Protein AF-A0A7X3BPB8-F1 (afdb_monomer_lite)

Structure (mmCIF, N/CA/C/O backbone):
data_AF-A0A7X3BPB8-F1
#
_entry.id   AF-A0A7X3BPB8-F1
#
loop_
_atom_site.group_PDB
_atom_site.id
_atom_site.type_symbol
_atom_site.label_atom_id
_atom_site.label_alt_id
_atom_site.label_comp_id
_atom_site.label_asym_id
_atom_site.label_entity_id
_atom_site.label_seq_id
_atom_site.pdbx_PDB_ins_code
_atom_site.Cartn_x
_atom_site.Cartn_y
_atom_site.Cartn_z
_atom_site.occupancy
_atom_site.B_iso_or_equiv
_atom_site.auth_seq_id
_atom_site.auth_comp_id
_atom_site.auth_asym_id
_atom_site.auth_atom_id
_atom_site.pdbx_PDB_model_num
ATOM 1 N N . MET A 1 1 ? -10.018 -20.084 8.513 1.00 46.00 1 MET A N 1
ATOM 2 C CA . MET A 1 1 ? -8.726 -19.597 9.043 1.00 46.00 1 MET A CA 1
ATOM 3 C C . MET A 1 1 ? -8.825 -18.094 9.000 1.00 46.00 1 MET A C 1
ATOM 5 O O . MET A 1 1 ? -9.357 -17.602 8.015 1.00 46.00 1 MET A O 1
ATOM 9 N N . ASP A 1 2 ? -8.459 -17.411 10.077 1.00 65.12 2 ASP A N 1
ATOM 10 C CA . ASP A 1 2 ? -8.665 -15.969 10.188 1.00 65.12 2 ASP A CA 1
ATOM 11 C C . ASP A 1 2 ? -7.805 -15.225 9.146 1.00 65.12 2 ASP A C 1
ATOM 13 O O . ASP A 1 2 ? -6.586 -15.411 9.120 1.00 65.12 2 ASP A O 1
ATOM 17 N N . LYS A 1 3 ? -8.444 -14.478 8.231 1.00 68.00 3 LYS A N 1
ATOM 18 C CA . LYS A 1 3 ? -7.793 -13.833 7.070 1.00 68.00 3 LYS A CA 1
ATOM 19 C C . LYS A 1 3 ? -6.696 -12.883 7.523 1.00 68.00 3 LYS A C 1
ATOM 21 O O . LYS A 1 3 ? -5.597 -12.910 6.974 1.00 68.00 3 LYS A O 1
ATOM 26 N N . ILE A 1 4 ? -6.991 -12.079 8.541 1.00 79.19 4 ILE A N 1
ATOM 27 C CA . ILE A 1 4 ? -6.032 -11.106 9.045 1.00 79.19 4 ILE A CA 1
ATOM 28 C C . ILE A 1 4 ? -4.829 -11.796 9.686 1.00 79.19 4 ILE A C 1
ATOM 30 O O . ILE A 1 4 ? -3.705 -11.355 9.486 1.00 79.19 4 ILE A O 1
ATOM 34 N N . GLN A 1 5 ? -5.023 -12.942 10.344 1.00 71.50 5 GLN A N 1
ATOM 35 C CA . GLN A 1 5 ? -3.912 -13.713 10.900 1.00 71.50 5 GLN A CA 1
ATOM 36 C C . GLN A 1 5 ? -3.023 -14.334 9.811 1.00 71.50 5 GLN A C 1
ATOM 38 O O . GLN A 1 5 ? -1.814 -14.443 10.008 1.00 71.50 5 GLN A O 1
ATOM 43 N N . LEU A 1 6 ? -3.600 -14.750 8.676 1.00 69.62 6 LEU A N 1
ATOM 44 C CA . LEU A 1 6 ? -2.829 -15.229 7.523 1.00 69.62 6 LEU A CA 1
ATOM 45 C C . LEU A 1 6 ? -1.963 -14.112 6.947 1.00 69.62 6 LEU A C 1
ATOM 47 O O . LEU A 1 6 ? -0.745 -14.263 6.906 1.00 69.62 6 LEU A O 1
ATOM 51 N N . PHE A 1 7 ? -2.582 -12.982 6.605 1.00 78.31 7 PHE A N 1
ATOM 52 C CA . PHE A 1 7 ? -1.862 -11.822 6.095 1.00 78.31 7 PHE A CA 1
ATOM 53 C C . PHE A 1 7 ? -0.778 -11.363 7.080 1.00 78.31 7 PHE A C 1
ATOM 55 O O . PHE A 1 7 ? 0.378 -11.223 6.696 1.00 78.31 7 PHE A O 1
ATOM 62 N N . GLN A 1 8 ? -1.106 -11.243 8.372 1.00 76.69 8 GLN A N 1
ATOM 63 C CA . GLN A 1 8 ? -0.148 -10.905 9.425 1.00 76.69 8 GLN A CA 1
ATOM 64 C C . GLN A 1 8 ? 1.069 -11.830 9.427 1.00 76.69 8 GLN A C 1
ATOM 66 O O . GLN A 1 8 ? 2.192 -11.344 9.496 1.00 76.69 8 GLN A O 1
ATOM 71 N N . ASN A 1 9 ? 0.870 -13.147 9.356 1.00 67.56 9 ASN A N 1
ATOM 72 C CA . ASN A 1 9 ? 1.981 -14.097 9.368 1.00 67.56 9 ASN A CA 1
ATOM 73 C C . ASN A 1 9 ? 2.904 -13.946 8.148 1.00 67.56 9 ASN A C 1
ATOM 75 O O . ASN A 1 9 ? 4.078 -14.287 8.247 1.00 67.56 9 ASN A O 1
ATOM 79 N N . GLU A 1 10 ? 2.382 -13.466 7.018 1.00 67.00 10 GLU A N 1
ATOM 80 C CA . GLU A 1 10 ? 3.155 -13.243 5.793 1.00 67.00 10 GLU A CA 1
ATOM 81 C C . GLU A 1 10 ? 3.937 -11.927 5.816 1.00 67.00 10 GLU A C 1
ATOM 83 O O . GLU A 1 10 ? 5.027 -11.861 5.250 1.00 67.00 10 GLU A O 1
ATOM 88 N N . VAL A 1 11 ? 3.398 -10.878 6.447 1.00 73.62 11 VAL A N 1
ATOM 89 C CA . VAL A 1 11 ? 3.991 -9.534 6.363 1.00 73.62 11 VAL A CA 1
ATOM 90 C C . VAL A 1 11 ? 4.719 -9.079 7.622 1.00 73.62 11 VAL A C 1
ATOM 92 O O . VAL A 1 11 ? 5.568 -8.200 7.525 1.00 73.62 11 VAL A O 1
ATOM 95 N N . LEU A 1 12 ? 4.428 -9.641 8.799 1.00 75.25 12 LEU A N 1
ATOM 96 C CA . LEU A 1 12 ? 4.968 -9.143 10.068 1.00 75.25 12 LEU A CA 1
ATOM 97 C C . LEU A 1 12 ? 6.505 -9.162 10.081 1.00 75.25 12 LEU A C 1
ATOM 99 O O . LEU A 1 12 ? 7.126 -10.204 9.895 1.00 75.25 12 LEU A O 1
ATOM 103 N N . GLY A 1 13 ? 7.110 -8.003 10.354 1.00 72.00 13 GLY A N 1
ATOM 104 C CA . GLY A 1 13 ? 8.562 -7.814 10.354 1.00 72.00 13 GLY A CA 1
ATOM 105 C C . GLY A 1 13 ? 9.170 -7.517 8.979 1.00 72.00 13 GLY A C 1
ATOM 106 O O . GLY A 1 13 ? 10.357 -7.209 8.911 1.00 72.00 13 GLY A O 1
ATOM 107 N N . TYR A 1 14 ? 8.377 -7.548 7.906 1.00 70.69 14 TYR A N 1
ATOM 108 C CA . TYR A 1 14 ? 8.805 -7.219 6.548 1.00 70.69 14 TYR A CA 1
ATOM 109 C C . TYR A 1 14 ? 8.265 -5.860 6.112 1.00 70.69 14 TYR A C 1
ATOM 111 O O . TYR A 1 14 ? 7.193 -5.431 6.538 1.00 70.69 14 TYR A O 1
ATOM 119 N N . GLY A 1 15 ? 9.021 -5.175 5.259 1.00 73.94 15 GLY A N 1
ATOM 120 C CA . GLY A 1 15 ? 8.614 -3.915 4.660 1.00 73.94 15 GLY A CA 1
ATOM 121 C C . GLY A 1 15 ? 8.524 -4.016 3.144 1.00 73.94 15 GLY A C 1
ATOM 122 O O . GLY A 1 15 ? 9.324 -4.696 2.501 1.00 73.94 15 GLY A O 1
ATOM 123 N N . PHE A 1 16 ? 7.533 -3.338 2.588 1.00 78.31 16 PHE A N 1
ATOM 124 C CA . PHE A 1 16 ? 7.170 -3.343 1.183 1.00 78.31 16 PHE A CA 1
ATOM 125 C C . PHE A 1 16 ? 7.071 -1.894 0.716 1.00 78.31 16 PHE A C 1
ATOM 127 O O . PHE A 1 16 ? 6.463 -1.064 1.388 1.00 78.31 16 PHE A O 1
ATOM 134 N N . ASP A 1 17 ? 7.705 -1.612 -0.413 1.00 78.69 17 ASP A N 1
ATOM 135 C CA . ASP A 1 17 ? 7.636 -0.344 -1.136 1.00 78.69 17 ASP A CA 1
ATOM 136 C C . ASP A 1 17 ? 6.885 -0.660 -2.435 1.00 78.69 17 ASP A C 1
ATOM 138 O O . ASP A 1 17 ? 7.371 -1.457 -3.243 1.00 78.69 17 ASP A O 1
ATOM 142 N N . ILE A 1 18 ? 5.643 -0.188 -2.553 1.00 69.19 18 ILE A N 1
ATOM 143 C CA . ILE A 1 18 ? 4.698 -0.578 -3.608 1.00 69.19 18 ILE A CA 1
ATOM 144 C C . ILE A 1 18 ? 4.654 0.462 -4.727 1.00 69.19 18 ILE A C 1
ATOM 146 O O . ILE A 1 18 ? 4.434 0.084 -5.879 1.00 69.19 18 ILE A O 1
ATOM 150 N N . ASP A 1 19 ? 4.913 1.736 -4.434 1.00 67.94 19 ASP A N 1
ATOM 151 C CA . ASP A 1 19 ? 4.974 2.800 -5.444 1.00 67.94 19 ASP A CA 1
ATOM 152 C C . ASP A 1 19 ? 6.404 3.252 -5.807 1.00 67.94 19 ASP A C 1
ATOM 154 O O . ASP A 1 19 ? 6.587 4.006 -6.767 1.00 67.94 19 ASP A O 1
ATOM 158 N N . GLY A 1 20 ? 7.430 2.770 -5.100 1.00 66.00 20 GLY A N 1
ATOM 159 C CA . GLY A 1 20 ? 8.830 3.149 -5.296 1.00 66.00 20 GLY A CA 1
ATOM 160 C C . GLY A 1 20 ? 9.197 4.499 -4.670 1.00 66.00 20 GLY A C 1
ATOM 161 O O . GLY A 1 20 ? 10.276 5.031 -4.960 1.00 66.00 20 GLY A O 1
ATOM 162 N N . SER A 1 21 ? 8.311 5.084 -3.863 1.00 63.84 21 SER A N 1
ATOM 163 C CA . SER A 1 21 ? 8.424 6.429 -3.308 1.00 63.84 21 SER A CA 1
ATOM 164 C C . SER A 1 21 ? 8.463 6.388 -1.785 1.00 63.84 21 SER A C 1
ATOM 166 O O . SER A 1 21 ? 7.627 5.807 -1.113 1.00 63.84 21 SER A O 1
ATOM 168 N N . TYR A 1 22 ? 9.451 7.066 -1.199 1.00 71.50 22 TYR A N 1
ATOM 169 C CA . TYR A 1 22 ? 9.585 7.205 0.258 1.00 71.50 22 TYR A CA 1
ATOM 170 C C . TYR A 1 22 ? 9.724 5.884 1.050 1.00 71.50 22 TYR A C 1
ATOM 172 O O . TYR A 1 22 ? 9.777 5.924 2.277 1.00 71.50 22 TYR A O 1
ATOM 180 N N . GLY A 1 23 ? 9.927 4.732 0.402 1.00 80.62 23 GLY A N 1
ATOM 181 C CA . GLY A 1 23 ? 10.251 3.469 1.069 1.00 80.62 23 GLY A CA 1
ATOM 182 C C . GLY A 1 23 ? 9.024 2.783 1.666 1.00 80.62 23 GLY A C 1
ATOM 183 O O . GLY A 1 23 ? 8.005 2.652 1.015 1.00 80.62 23 GLY A O 1
ATOM 184 N N . TRP A 1 24 ? 9.123 2.285 2.898 1.00 86.06 24 TRP A N 1
ATOM 185 C CA . TRP A 1 24 ? 8.056 1.475 3.503 1.00 86.06 24 TRP A CA 1
ATOM 186 C C . TRP A 1 24 ? 7.031 2.351 4.215 1.00 86.06 24 TRP A C 1
ATOM 188 O O . TRP A 1 24 ? 7.089 2.472 5.440 1.00 86.06 24 TRP A O 1
ATOM 198 N N . GLN A 1 25 ? 6.132 3.000 3.475 1.00 93.50 25 GLN A N 1
ATOM 199 C CA . GLN A 1 25 ? 5.122 3.889 4.045 1.00 93.50 25 GLN A CA 1
ATOM 200 C C . GLN A 1 25 ? 3.841 3.138 4.416 1.00 93.50 25 GLN A C 1
ATOM 202 O O . GLN A 1 25 ? 3.627 1.970 4.079 1.00 93.50 25 GLN A O 1
ATOM 207 N N . CYS A 1 26 ? 2.970 3.809 5.169 1.00 96.75 26 CYS A N 1
ATOM 208 C CA . CYS A 1 26 ? 1.698 3.234 5.597 1.00 96.75 26 CYS A CA 1
ATOM 209 C C . CYS A 1 26 ? 0.777 2.925 4.413 1.00 96.75 26 CYS A C 1
ATOM 211 O O . CYS A 1 26 ? 0.133 1.874 4.392 1.00 96.75 26 CYS A O 1
ATOM 213 N N . TRP A 1 27 ? 0.789 3.789 3.393 1.00 95.19 27 TRP A N 1
ATOM 214 C CA . TRP A 1 27 ? 0.066 3.562 2.148 1.00 95.19 27 TRP A CA 1
ATOM 215 C C . TRP A 1 27 ? 0.540 2.290 1.433 1.00 95.19 27 TRP A C 1
ATOM 217 O O . TRP A 1 27 ? -0.303 1.507 1.006 1.00 95.19 27 TRP A O 1
ATOM 227 N N . ASP A 1 28 ? 1.847 2.007 1.396 1.00 88.62 28 ASP A N 1
ATOM 228 C CA . ASP A 1 28 ? 2.369 0.763 0.812 1.00 88.62 28 ASP A CA 1
ATOM 229 C C . ASP A 1 28 ? 1.864 -0.476 1.550 1.00 88.62 28 ASP A C 1
ATOM 231 O O . ASP A 1 28 ? 1.559 -1.498 0.937 1.00 88.62 28 ASP A O 1
ATOM 235 N N . GLY A 1 29 ? 1.714 -0.382 2.874 1.00 94.25 29 GLY A N 1
ATOM 236 C CA . GLY A 1 29 ? 1.117 -1.449 3.670 1.00 94.25 29 GLY A CA 1
ATOM 237 C C . GLY A 1 29 ? -0.342 -1.714 3.280 1.00 94.25 29 GLY A C 1
ATOM 238 O O . GLY A 1 29 ? -0.749 -2.865 3.105 1.00 94.25 29 GLY A O 1
ATOM 239 N N . TYR A 1 30 ? -1.122 -0.651 3.079 1.00 97.50 30 TYR A N 1
ATOM 240 C CA . TYR A 1 30 ? -2.484 -0.742 2.548 1.00 97.50 30 TYR A CA 1
ATOM 241 C C . TYR A 1 30 ? -2.514 -1.328 1.129 1.00 97.50 30 TYR A C 1
ATOM 243 O O . TYR A 1 30 ? -3.259 -2.275 0.870 1.00 97.50 30 TYR A O 1
ATOM 251 N N . ALA A 1 31 ? -1.673 -0.826 0.226 1.00 82.38 31 ALA A N 1
ATOM 252 C CA . ALA A 1 31 ? -1.608 -1.294 -1.152 1.00 82.38 31 ALA A CA 1
ATOM 253 C C . ALA A 1 31 ? -1.209 -2.779 -1.218 1.00 82.38 31 ALA A C 1
ATOM 255 O O . ALA A 1 31 ? -1.835 -3.561 -1.937 1.00 82.38 31 ALA A O 1
ATOM 256 N N . LYS A 1 32 ? -0.249 -3.212 -0.388 1.00 87.69 32 LYS A N 1
ATOM 257 C CA . LYS A 1 32 ? 0.128 -4.624 -0.226 1.00 87.69 32 LYS A CA 1
ATOM 258 C C . LYS A 1 32 ? -1.052 -5.487 0.222 1.00 87.69 32 LYS A C 1
ATOM 260 O O . LYS A 1 32 ? -1.199 -6.607 -0.270 1.00 87.69 32 LYS A O 1
ATOM 265 N N . TYR A 1 33 ? -1.892 -4.984 1.125 1.00 91.56 33 TYR A N 1
ATOM 266 C CA . TYR A 1 33 ? -3.086 -5.697 1.571 1.00 91.56 33 TYR A CA 1
ATOM 267 C C . TYR A 1 33 ? -4.132 -5.837 0.457 1.00 91.56 33 TYR A C 1
ATOM 269 O O . TYR A 1 33 ? -4.661 -6.928 0.252 1.00 91.56 33 TYR A O 1
ATOM 277 N N . CYS A 1 34 ? -4.373 -4.782 -0.328 1.00 81.94 34 CYS A N 1
ATOM 278 C CA . CYS A 1 34 ? -5.229 -4.850 -1.518 1.00 81.94 34 CYS A CA 1
ATOM 279 C C . CYS A 1 34 ? -4.723 -5.879 -2.539 1.00 81.94 34 CYS A C 1
ATOM 281 O O . CYS A 1 34 ? -5.504 -6.706 -3.007 1.00 81.94 34 CYS A O 1
ATOM 283 N N . ILE A 1 35 ? -3.414 -5.893 -2.815 1.00 74.88 35 ILE A N 1
ATOM 284 C CA . ILE A 1 35 ? -2.786 -6.877 -3.711 1.00 74.88 35 ILE A CA 1
ATOM 285 C C . ILE A 1 35 ? -2.997 -8.302 -3.186 1.00 74.88 35 ILE A C 1
ATOM 287 O O . ILE A 1 35 ? -3.374 -9.184 -3.952 1.00 74.88 35 ILE A O 1
ATOM 291 N N . TRP A 1 36 ? -2.802 -8.535 -1.883 1.00 78.12 36 TRP A N 1
ATOM 292 C CA . TRP A 1 36 ? -3.027 -9.847 -1.262 1.00 78.12 36 TRP A CA 1
ATOM 293 C C . TRP A 1 36 ? -4.490 -10.306 -1.360 1.00 78.12 36 TRP A C 1
ATOM 295 O O . TRP A 1 36 ? -4.764 -11.491 -1.531 1.00 78.12 36 TRP A O 1
ATOM 305 N N . LEU A 1 37 ? -5.435 -9.367 -1.304 1.00 74.50 37 LEU A N 1
ATOM 306 C CA . LEU A 1 37 ? -6.861 -9.624 -1.515 1.00 74.50 37 LEU A CA 1
ATOM 307 C C . LEU A 1 37 ? -7.242 -9.826 -2.993 1.00 74.50 37 LEU A C 1
ATOM 309 O O . LEU A 1 37 ? -8.387 -10.180 -3.267 1.00 74.50 37 LEU A O 1
ATOM 313 N N . GLY A 1 38 ? -6.324 -9.592 -3.936 1.00 67.56 38 GLY A N 1
ATOM 314 C CA . GLY A 1 38 ? -6.601 -9.653 -5.372 1.00 67.56 38 GLY A CA 1
ATOM 315 C C . GLY A 1 38 ? -7.466 -8.495 -5.882 1.00 67.56 38 GLY A C 1
ATOM 316 O O . GLY A 1 38 ? -8.192 -8.659 -6.860 1.00 67.56 38 GLY A O 1
ATOM 317 N N . VAL A 1 39 ? -7.425 -7.335 -5.217 1.00 73.44 39 VAL A N 1
ATOM 318 C CA . VAL A 1 39 ? -8.209 -6.143 -5.579 1.00 73.44 39 VAL A CA 1
ATOM 319 C C . VAL A 1 39 ? -7.313 -4.936 -5.842 1.00 73.44 39 VAL A C 1
ATOM 321 O O . VAL A 1 39 ? -6.179 -4.863 -5.369 1.00 73.44 39 VAL A O 1
ATOM 324 N N . SER A 1 40 ? -7.831 -3.952 -6.580 1.00 75.31 40 SER A N 1
ATOM 325 C CA . SER A 1 40 ? -7.134 -2.674 -6.755 1.00 75.31 40 SER A CA 1
ATOM 326 C C . SER A 1 40 ? -7.145 -1.858 -5.457 1.00 75.31 40 SER A C 1
ATOM 328 O O . SER A 1 40 ? -8.031 -2.008 -4.614 1.00 75.31 40 SER A O 1
ATOM 330 N N . PHE A 1 41 ? -6.178 -0.956 -5.318 1.00 80.81 41 PHE A N 1
ATOM 331 C CA . PHE A 1 41 ? -6.109 0.029 -4.238 1.00 80.81 41 PHE A CA 1
ATOM 332 C C . PHE A 1 41 ? -6.485 1.430 -4.736 1.00 80.81 41 PHE A C 1
ATOM 334 O O . PHE A 1 41 ? -6.358 1.741 -5.923 1.00 80.81 41 PHE A O 1
ATOM 341 N N . ALA A 1 42 ? -6.943 2.277 -3.816 1.00 81.12 42 ALA A N 1
ATOM 342 C CA . ALA A 1 42 ? -7.186 3.692 -4.061 1.00 81.12 42 ALA A CA 1
ATOM 343 C C . ALA A 1 42 ? -5.909 4.521 -3.838 1.00 81.12 42 ALA A C 1
ATOM 345 O O . ALA A 1 42 ? -5.084 4.216 -2.974 1.00 81.12 42 ALA A O 1
ATOM 346 N N . ASN A 1 43 ? -5.759 5.595 -4.613 1.00 82.44 43 ASN A N 1
ATOM 347 C CA . ASN A 1 43 ? -4.635 6.527 -4.503 1.00 82.44 43 ASN A CA 1
ATOM 348 C C . ASN A 1 43 ? -5.026 7.796 -3.734 1.00 82.44 43 ASN A C 1
ATOM 350 O O . ASN A 1 43 ? -6.201 8.160 -3.662 1.00 82.44 43 ASN A O 1
ATOM 354 N N . CYS A 1 44 ? -4.020 8.491 -3.203 1.00 86.88 44 CYS A N 1
ATOM 355 C CA . CYS A 1 44 ? -4.182 9.723 -2.433 1.00 86.88 44 CYS A CA 1
ATOM 356 C C . CYS A 1 44 ? -3.894 10.943 -3.320 1.00 86.88 44 CYS A C 1
ATOM 358 O O . CYS A 1 44 ? -2.756 11.395 -3.409 1.00 86.88 44 CYS A O 1
ATOM 360 N N . THR A 1 45 ? -4.894 11.419 -4.065 1.00 80.88 45 THR A N 1
ATOM 361 C CA . THR A 1 45 ? -4.682 12.414 -5.133 1.00 80.88 45 THR A CA 1
ATOM 362 C C . THR A 1 45 ? -5.033 13.854 -4.761 1.00 80.88 45 THR A C 1
ATOM 364 O O . THR A 1 45 ? -4.803 14.739 -5.580 1.00 80.88 45 THR A O 1
ATOM 367 N N . ASP A 1 46 ? -5.633 14.099 -3.594 1.00 85.50 46 ASP A N 1
ATOM 368 C CA . ASP A 1 46 ? -6.097 15.435 -3.191 1.00 85.50 46 ASP A CA 1
ATOM 369 C C . ASP A 1 46 ? -5.079 16.111 -2.262 1.00 85.50 46 ASP A C 1
ATOM 371 O O . ASP A 1 46 ? -4.462 17.113 -2.624 1.00 85.50 46 ASP A O 1
ATOM 375 N N . SER A 1 47 ? -4.821 15.519 -1.093 1.00 91.31 47 SER A N 1
ATOM 376 C CA . SER A 1 47 ? -3.789 15.988 -0.164 1.00 91.31 47 SER A CA 1
ATOM 377 C C . SER A 1 47 ? -2.433 15.308 -0.354 1.00 91.31 47 SER A C 1
ATOM 379 O O . SER A 1 47 ? -1.423 15.846 0.106 1.00 91.31 47 SER A O 1
ATOM 381 N N . GLY A 1 48 ? -2.404 14.141 -1.006 1.00 88.25 48 GLY A N 1
ATOM 382 C CA . GLY A 1 48 ? -1.206 13.303 -1.112 1.00 88.25 48 GLY A CA 1
ATOM 383 C C . GLY A 1 48 ? -0.979 12.387 0.095 1.00 88.25 48 GLY A C 1
ATOM 384 O O . GLY A 1 48 ? 0.013 11.665 0.127 1.00 88.25 48 GLY A O 1
ATOM 385 N N . TRP A 1 49 ? -1.885 12.394 1.079 1.00 94.12 49 TRP A N 1
ATOM 386 C CA . TRP A 1 49 ? -1.798 11.591 2.302 1.00 94.12 49 TRP A CA 1
ATOM 387 C C . TRP A 1 49 ? -2.981 10.635 2.443 1.00 94.12 49 TRP A C 1
ATOM 389 O O . TRP A 1 49 ? -4.046 10.837 1.862 1.00 94.12 49 TRP A O 1
ATOM 399 N N . VAL A 1 50 ? -2.820 9.601 3.269 1.00 97.00 50 VAL A N 1
ATOM 400 C CA . VAL A 1 50 ? -3.770 8.478 3.367 1.00 97.00 50 VAL A CA 1
ATOM 401 C C . VAL A 1 50 ? -5.156 8.833 3.906 1.00 97.00 50 VAL A C 1
ATOM 403 O O . VAL A 1 50 ? -6.090 8.061 3.701 1.00 97.00 50 VAL A O 1
ATOM 406 N N . LYS A 1 51 ? -5.353 10.016 4.498 1.00 97.81 51 LYS A N 1
ATOM 407 C CA . LYS A 1 51 ? -6.695 10.564 4.762 1.00 97.81 51 LYS A CA 1
ATOM 408 C C . LYS A 1 51 ? -7.560 10.660 3.506 1.00 97.81 51 LYS A C 1
ATOM 410 O O . LYS A 1 51 ? -8.771 10.472 3.600 1.00 97.81 51 LYS A O 1
ATOM 415 N N . ASP A 1 52 ? -6.951 10.850 2.334 1.00 96.81 52 ASP A N 1
ATOM 416 C CA . ASP A 1 52 ? -7.652 10.890 1.048 1.00 96.81 52 ASP A CA 1
ATOM 417 C C . ASP A 1 52 ? -8.394 9.577 0.768 1.00 96.81 52 ASP A C 1
ATOM 419 O O . ASP A 1 52 ? -9.426 9.586 0.095 1.00 96.81 52 ASP A O 1
ATOM 423 N N . LEU A 1 53 ? -7.921 8.448 1.313 1.00 97.62 53 LEU A N 1
ATOM 424 C CA . LEU A 1 53 ? -8.611 7.161 1.200 1.00 97.62 53 LEU A CA 1
ATOM 425 C C . LEU A 1 53 ? -10.027 7.244 1.785 1.00 97.62 53 LEU A C 1
ATOM 427 O O . LEU A 1 53 ? -10.959 6.686 1.206 1.00 97.62 53 LEU A O 1
ATOM 431 N N . TRP A 1 54 ? -10.202 7.988 2.882 1.00 98.50 54 TRP A N 1
ATOM 432 C CA . TRP A 1 54 ? -11.498 8.197 3.524 1.00 98.50 54 TRP A CA 1
ATOM 433 C C . TRP A 1 54 ? -12.237 9.431 3.000 1.00 98.50 54 TRP A C 1
ATOM 435 O O . TRP A 1 54 ? -13.427 9.361 2.677 1.00 98.50 54 TRP A O 1
ATOM 445 N N . GLU A 1 55 ? -11.544 10.566 2.895 1.00 98.06 55 GLU A N 1
ATOM 446 C CA . GLU A 1 55 ? -12.136 11.850 2.503 1.00 98.06 55 GLU A CA 1
ATOM 447 C C . GLU A 1 55 ? -12.632 11.832 1.052 1.00 98.06 55 GLU A C 1
ATOM 449 O O . GLU A 1 55 ? -13.682 12.403 0.756 1.00 98.06 55 GLU A O 1
ATOM 454 N N . GLN A 1 56 ? -11.952 11.089 0.171 1.00 96.38 56 GLN A N 1
ATOM 455 C CA . GLN A 1 56 ? -12.301 10.953 -1.246 1.00 96.38 56 GLN A CA 1
ATOM 456 C C . GLN A 1 56 ? -12.949 9.604 -1.589 1.00 96.38 56 GLN A C 1
ATOM 458 O O . GLN A 1 56 ? -13.063 9.264 -2.766 1.00 96.38 56 GLN A O 1
ATOM 463 N N . ARG A 1 57 ? -13.414 8.830 -0.597 1.00 97.06 57 ARG A N 1
ATOM 464 C CA . ARG A 1 57 ? -13.892 7.440 -0.780 1.00 97.06 57 ARG A CA 1
ATOM 465 C C . ARG A 1 57 ? -14.974 7.240 -1.844 1.00 97.06 57 ARG A C 1
ATOM 467 O O . ARG A 1 57 ? -15.055 6.182 -2.456 1.00 97.06 57 ARG A O 1
ATOM 474 N N . TYR A 1 58 ? -15.788 8.262 -2.101 1.00 96.06 58 TYR A N 1
ATOM 475 C CA . TYR A 1 58 ? -16.832 8.213 -3.130 1.00 96.06 58 TYR A CA 1
ATOM 476 C C . TYR A 1 58 ? -16.306 8.397 -4.561 1.00 96.06 58 TYR A C 1
ATOM 478 O O . TYR A 1 58 ? -17.051 8.164 -5.507 1.00 96.06 58 TYR A O 1
ATOM 486 N N . ASN A 1 59 ? -15.046 8.810 -4.723 1.00 88.56 59 ASN A N 1
ATOM 487 C CA . ASN A 1 59 ? -14.440 9.155 -6.011 1.00 88.56 59 ASN A CA 1
ATOM 488 C C . ASN A 1 59 ? -13.094 8.452 -6.267 1.00 88.56 59 ASN A C 1
ATOM 490 O O . ASN A 1 59 ? -12.640 8.425 -7.407 1.00 88.56 59 ASN A O 1
ATOM 494 N N . ASN A 1 60 ? -12.443 7.902 -5.236 1.00 86.31 60 ASN A N 1
ATOM 495 C CA . ASN A 1 60 ? -11.102 7.309 -5.330 1.00 86.31 60 ASN A CA 1
ATOM 496 C C . ASN A 1 60 ? -11.097 5.798 -5.658 1.00 86.31 60 ASN A C 1
ATOM 498 O O . ASN A 1 60 ? -10.025 5.214 -5.800 1.00 86.31 60 ASN A O 1
ATOM 502 N N . GLY A 1 61 ? -12.276 5.170 -5.767 1.00 85.94 61 GLY A N 1
ATOM 503 C CA . GLY A 1 61 ? -12.443 3.753 -6.118 1.00 85.94 61 GLY A CA 1
ATOM 504 C C . GLY A 1 61 ? -12.354 2.763 -4.949 1.00 85.94 61 GLY A C 1
ATOM 505 O O . GLY A 1 61 ? -12.567 1.570 -5.153 1.00 85.94 61 GLY A O 1
ATOM 506 N N . ILE A 1 62 ? -12.094 3.203 -3.709 1.00 91.06 62 ILE A N 1
ATOM 507 C CA . ILE A 1 62 ? -11.996 2.276 -2.563 1.00 91.06 62 ILE A CA 1
ATOM 508 C C . ILE A 1 62 ? -13.315 1.530 -2.316 1.00 91.06 62 ILE A C 1
ATOM 510 O O . ILE A 1 62 ? -13.324 0.334 -2.029 1.00 91.06 62 ILE A O 1
ATOM 514 N N . LEU A 1 63 ? -14.445 2.215 -2.507 1.00 93.44 63 LEU A N 1
ATOM 515 C CA . LEU A 1 63 ? -15.774 1.642 -2.315 1.00 93.44 63 LEU A CA 1
ATOM 516 C C . LEU A 1 63 ? -16.185 0.664 -3.416 1.00 93.44 63 LEU A C 1
ATOM 518 O O . LEU A 1 63 ? -17.249 0.063 -3.298 1.00 93.44 63 LEU A O 1
ATOM 522 N N . ASP A 1 64 ? -15.385 0.457 -4.463 1.00 85.25 64 ASP A N 1
ATOM 523 C CA . ASP A 1 64 ? -15.652 -0.598 -5.443 1.00 85.25 64 ASP A CA 1
ATOM 524 C C . ASP A 1 64 ? -15.370 -1.977 -4.833 1.00 85.25 64 ASP A C 1
ATOM 526 O O . ASP A 1 64 ? -16.151 -2.911 -5.034 1.00 85.25 64 ASP A O 1
ATOM 530 N N . TYR A 1 65 ? -14.336 -2.067 -3.990 1.00 86.62 65 TYR A N 1
ATOM 531 C CA . TYR A 1 65 ? -13.808 -3.318 -3.434 1.00 86.62 65 TYR A CA 1
ATOM 532 C C . TYR A 1 65 ? -14.057 -3.495 -1.938 1.00 86.62 65 TYR A C 1
ATOM 534 O O . TYR A 1 65 ? -13.894 -4.600 -1.427 1.00 86.62 65 TYR A O 1
ATOM 542 N N . PHE A 1 66 ? -14.463 -2.436 -1.237 1.00 95.12 66 PHE A N 1
ATOM 543 C CA . PHE A 1 66 ? -14.696 -2.471 0.201 1.00 95.12 66 PHE A CA 1
ATOM 544 C C . PHE A 1 66 ? -16.079 -1.921 0.570 1.00 95.12 66 PHE A C 1
ATOM 546 O O . PHE A 1 66 ? -16.547 -0.943 -0.013 1.00 95.12 66 PHE A O 1
ATOM 553 N N . ASP A 1 67 ? -16.729 -2.553 1.543 1.00 96.44 67 ASP A N 1
ATOM 554 C CA . ASP A 1 67 ? -17.913 -2.043 2.223 1.00 96.44 67 ASP A CA 1
ATOM 555 C C . ASP A 1 67 ? -17.484 -1.095 3.349 1.00 96.44 67 ASP A C 1
ATOM 557 O O . ASP A 1 67 ? -16.621 -1.421 4.166 1.00 96.44 67 ASP A O 1
ATOM 561 N N . GLU A 1 68 ? -18.094 0.086 3.406 1.00 97.94 68 GLU A N 1
ATOM 562 C CA . GLU A 1 68 ? -17.886 1.032 4.503 1.00 97.94 68 GLU A CA 1
ATOM 563 C C . GLU A 1 68 ? -18.656 0.556 5.746 1.00 97.94 68 GLU A C 1
ATOM 565 O O . GLU A 1 68 ? -19.874 0.367 5.699 1.00 97.94 68 GLU A O 1
ATOM 570 N N . VAL A 1 69 ? -17.949 0.345 6.859 1.00 97.50 69 VAL A N 1
ATOM 571 C CA . VAL A 1 69 ? -18.503 -0.223 8.096 1.00 97.50 69 VAL A CA 1
ATOM 572 C C . VAL A 1 69 ? -18.136 0.609 9.321 1.00 97.50 69 VAL A C 1
ATOM 574 O O . VAL A 1 69 ? -17.034 1.139 9.423 1.00 97.50 69 VAL A O 1
ATOM 577 N N . GLU A 1 70 ? -19.051 0.692 10.285 1.00 96.56 70 GLU A N 1
ATOM 578 C CA . GLU A 1 70 ? -18.793 1.315 11.597 1.00 96.56 70 GLU A CA 1
ATOM 579 C C . GLU A 1 70 ? -18.226 0.310 12.607 1.00 96.56 70 GLU A C 1
ATOM 581 O O . GLU A 1 70 ? -17.424 0.650 13.473 1.00 96.56 70 GLU A O 1
ATOM 586 N N . LYS A 1 71 ? -18.658 -0.952 12.515 1.00 94.19 71 LYS A N 1
ATOM 587 C CA . LYS A 1 71 ? -18.271 -2.001 13.456 1.00 94.19 71 LYS A CA 1
ATOM 588 C C . LYS A 1 71 ? -17.085 -2.782 12.910 1.00 94.19 71 LYS A C 1
ATOM 590 O O . LYS A 1 71 ? -17.225 -3.470 11.901 1.00 94.19 71 LYS A O 1
ATOM 595 N N . LEU A 1 72 ? -15.969 -2.733 13.627 1.00 94.69 72 LEU A N 1
ATOM 596 C CA . LEU A 1 72 ? -14.771 -3.508 13.326 1.00 94.69 72 LEU A CA 1
ATOM 597 C C . LEU A 1 72 ? -14.928 -4.958 13.802 1.00 94.69 72 LEU A C 1
ATOM 599 O O . LEU A 1 72 ? -15.382 -5.210 14.921 1.00 94.69 72 LEU A O 1
ATOM 603 N N . GLU A 1 73 ? -14.590 -5.910 12.937 1.00 89.44 73 GLU A N 1
ATOM 604 C CA . GLU A 1 73 ? -14.730 -7.353 13.195 1.00 89.44 73 GLU A CA 1
ATOM 605 C C . GLU A 1 73 ? -13.472 -8.143 12.790 1.00 89.44 73 GLU A C 1
ATOM 607 O O . GLU A 1 73 ? -13.398 -9.343 13.054 1.00 89.44 73 GLU A O 1
ATOM 612 N N . GLY A 1 74 ? -12.470 -7.461 12.225 1.00 87.44 74 GLY A N 1
ATOM 613 C CA . GLY A 1 74 ? -11.203 -8.009 11.758 1.00 87.44 74 GLY A CA 1
ATOM 614 C C . GLY A 1 74 ? -11.086 -7.889 10.241 1.00 87.44 74 GLY A C 1
ATOM 615 O O . GLY A 1 74 ? -12.035 -8.179 9.518 1.00 87.44 74 GLY A O 1
ATOM 616 N N . SER A 1 75 ? -9.888 -7.561 9.743 1.00 89.44 75 SER A N 1
ATOM 617 C CA . SER A 1 75 ? -9.574 -7.382 8.308 1.00 89.44 75 SER A CA 1
ATOM 618 C C . SER A 1 75 ? -10.029 -6.054 7.685 1.00 89.44 75 SER A C 1
ATOM 620 O O . SER A 1 75 ? -9.888 -5.872 6.477 1.00 89.44 75 SER A O 1
ATOM 622 N N . GLU A 1 76 ? -10.565 -5.111 8.462 1.00 97.19 76 GLU A N 1
ATOM 623 C CA . GLU A 1 76 ? -10.921 -3.790 7.933 1.00 97.19 76 GLU A CA 1
ATOM 624 C C . GLU A 1 76 ? -9.693 -2.898 7.740 1.00 97.19 76 GLU A C 1
ATOM 626 O O . GLU A 1 76 ? -8.835 -2.812 8.616 1.00 97.19 76 GLU A O 1
ATOM 631 N N . VAL A 1 77 ? -9.642 -2.170 6.624 1.00 98.31 77 VAL A N 1
ATOM 632 C CA . VAL A 1 77 ? -8.693 -1.071 6.423 1.00 98.31 77 VAL A CA 1
ATOM 633 C C . VAL A 1 77 ? -9.212 0.153 7.176 1.00 98.31 77 VAL A C 1
ATOM 635 O O . VAL A 1 77 ? -10.260 0.707 6.838 1.00 98.31 77 VAL A O 1
ATOM 638 N N . CYS A 1 78 ? -8.470 0.578 8.193 1.00 98.69 78 CYS A N 1
ATOM 639 C CA . CYS A 1 78 ? -8.807 1.703 9.053 1.00 98.69 78 CYS A CA 1
ATOM 640 C C . CYS A 1 78 ? -7.938 2.912 8.712 1.00 98.69 78 CYS A C 1
ATOM 642 O O . CYS A 1 78 ? -6.709 2.814 8.678 1.00 98.69 78 CYS A O 1
ATOM 644 N N . ILE A 1 79 ? -8.584 4.059 8.492 1.00 98.56 79 ILE A N 1
ATOM 645 C CA . ILE A 1 79 ? -7.905 5.331 8.234 1.00 98.56 79 ILE A CA 1
ATOM 646 C C . ILE A 1 79 ? -7.870 6.140 9.525 1.00 98.56 79 ILE A C 1
ATOM 648 O O . ILE A 1 79 ? -8.885 6.301 10.207 1.00 98.56 79 ILE A O 1
ATOM 652 N N . PHE A 1 80 ? -6.698 6.660 9.852 1.00 98.38 80 PHE A N 1
ATOM 653 C CA . PHE A 1 80 ? -6.449 7.485 11.021 1.00 98.38 80 PHE A CA 1
ATOM 654 C C . PHE A 1 80 ? -6.519 8.954 10.635 1.00 98.38 80 PHE A C 1
ATOM 656 O O . PHE A 1 80 ? -6.010 9.370 9.595 1.00 98.38 80 PHE A O 1
ATOM 663 N N . THR A 1 81 ? -7.123 9.745 11.507 1.00 97.75 81 THR A N 1
ATOM 664 C CA . THR A 1 81 ? -7.146 11.205 11.411 1.00 97.75 81 THR A CA 1
ATOM 665 C C . THR A 1 81 ? -5.760 11.802 11.664 1.00 97.75 81 THR A C 1
ATOM 667 O O . THR A 1 81 ? -4.859 11.142 12.183 1.00 97.75 81 THR A O 1
ATOM 670 N N . GLU A 1 82 ? -5.575 13.075 11.326 1.00 97.06 82 GLU A N 1
ATOM 671 C CA . GLU A 1 82 ? -4.397 13.825 11.764 1.00 97.06 82 GLU A CA 1
ATOM 672 C C . GLU A 1 82 ? -4.469 14.097 13.273 1.00 97.06 82 GLU A C 1
ATOM 674 O O . GLU A 1 82 ? -5.397 14.747 13.758 1.00 97.06 82 GLU A O 1
ATOM 679 N N . ASN A 1 83 ? -3.497 13.588 14.028 1.00 92.94 83 ASN A N 1
ATOM 680 C CA . ASN A 1 83 ? -3.409 13.761 15.480 1.00 92.94 83 ASN A CA 1
ATOM 681 C C . ASN A 1 83 ? -1.954 13.611 15.972 1.00 92.94 83 ASN A C 1
ATOM 683 O O . ASN A 1 83 ? -1.026 13.517 15.172 1.00 92.94 83 ASN A O 1
ATOM 687 N N . GLU A 1 84 ? -1.739 13.605 17.291 1.00 89.25 84 GLU A N 1
ATOM 688 C CA . GLU A 1 84 ? -0.395 13.531 17.887 1.00 89.25 84 GLU A CA 1
ATOM 689 C C . GLU A 1 84 ? 0.362 12.220 17.605 1.00 89.25 84 GLU A C 1
ATOM 691 O O . GLU A 1 84 ? 1.592 12.218 17.623 1.00 89.25 84 GLU A O 1
ATOM 696 N N . TRP A 1 85 ? -0.347 11.126 17.312 1.00 84.06 85 TRP A N 1
ATOM 697 C CA . TRP A 1 85 ? 0.242 9.832 16.949 1.00 84.06 85 TRP A CA 1
ATOM 698 C C . TRP A 1 85 ? 0.431 9.685 15.439 1.00 84.06 85 TRP A C 1
ATOM 700 O O . TRP A 1 85 ? 1.380 9.040 15.000 1.00 84.06 85 TRP A O 1
ATOM 710 N N . THR A 1 86 ? -0.459 10.291 14.650 1.00 90.06 86 THR A N 1
ATOM 711 C CA . THR A 1 86 ? -0.495 10.198 13.184 1.00 90.06 86 THR A CA 1
ATOM 712 C C . THR A 1 86 ? -0.552 11.600 12.559 1.00 90.06 86 THR A C 1
ATOM 714 O O . THR A 1 86 ? -1.603 12.009 12.064 1.00 90.06 86 THR A O 1
ATOM 717 N N . PRO A 1 87 ? 0.554 12.380 12.574 1.00 89.69 87 PRO A N 1
ATOM 718 C CA . PRO A 1 87 ? 0.530 13.812 12.238 1.00 89.69 87 PRO A CA 1
ATOM 719 C C . PRO A 1 87 ? 0.151 14.139 10.791 1.00 89.69 87 PRO A C 1
ATOM 721 O O . PRO A 1 87 ? -0.264 15.258 10.511 1.00 89.69 87 PRO A O 1
ATOM 724 N N . VAL A 1 88 ? 0.304 13.177 9.880 1.00 92.44 88 VAL A N 1
ATOM 725 C CA . VAL A 1 88 ? -0.026 13.300 8.451 1.00 92.44 88 VAL A CA 1
ATOM 726 C C . VAL A 1 88 ? -1.064 12.260 8.031 1.00 92.44 88 VAL A C 1
ATOM 728 O O . VAL A 1 88 ? -1.039 11.790 6.899 1.00 92.44 88 VAL A O 1
ATOM 731 N N . SER A 1 89 ? -1.968 11.886 8.948 1.00 97.38 89 SER A N 1
ATOM 732 C CA . SER A 1 89 ? -2.863 10.720 8.850 1.00 97.38 89 SER A CA 1
ATOM 733 C C . SER A 1 89 ? -2.106 9.386 8.783 1.00 97.38 89 SER A C 1
ATOM 735 O O . SER A 1 89 ? -0.876 9.352 8.745 1.00 97.38 89 SER A O 1
ATOM 737 N N . HIS A 1 90 ? -2.832 8.270 8.852 1.00 98.12 90 HIS A N 1
ATOM 738 C CA . HIS A 1 90 ? -2.252 6.924 8.772 1.00 98.12 90 HIS A CA 1
ATOM 739 C C . HIS A 1 90 ? -3.268 5.909 8.248 1.00 98.12 90 HIS A C 1
ATOM 741 O O . HIS A 1 90 ? -4.468 6.174 8.247 1.00 98.12 90 HIS A O 1
ATOM 747 N N . VAL A 1 91 ? -2.800 4.742 7.811 1.00 98.62 91 VAL A N 1
ATOM 748 C CA . VAL A 1 91 ? -3.652 3.614 7.424 1.00 98.62 91 VAL A CA 1
ATOM 749 C C . VAL A 1 91 ? -3.061 2.312 7.947 1.00 98.62 91 VAL A C 1
ATOM 751 O O . VAL A 1 91 ? -1.857 2.082 7.851 1.00 98.62 91 VAL A O 1
ATOM 754 N N . ALA A 1 92 ? -3.914 1.461 8.512 1.00 98.44 92 ALA A N 1
ATOM 755 C CA . ALA A 1 92 ? -3.542 0.134 8.992 1.00 98.44 92 ALA A CA 1
ATOM 756 C C . ALA A 1 92 ? -4.752 -0.809 8.965 1.00 98.44 92 ALA A C 1
ATOM 758 O O . ALA A 1 92 ? -5.897 -0.363 8.895 1.00 98.44 92 ALA A O 1
ATOM 759 N N . ILE A 1 93 ? -4.505 -2.115 9.033 1.00 98.31 93 ILE A N 1
ATOM 760 C CA . ILE A 1 93 ? -5.546 -3.139 9.011 1.00 98.31 93 ILE A CA 1
ATOM 761 C C . ILE A 1 93 ? -5.897 -3.513 10.451 1.00 98.31 93 ILE A C 1
ATOM 763 O O . ILE A 1 93 ? -5.015 -3.848 11.245 1.00 98.31 93 ILE A O 1
ATOM 767 N N . PHE A 1 94 ? -7.178 -3.467 10.800 1.00 97.75 94 PHE A N 1
ATOM 768 C CA . PHE A 1 94 ? -7.659 -3.877 12.113 1.00 97.75 94 PHE A CA 1
ATOM 769 C C . PHE A 1 94 ? -7.543 -5.394 12.300 1.00 97.75 94 PHE A C 1
ATOM 771 O O . PHE A 1 94 ? -7.995 -6.180 11.463 1.00 97.75 94 PHE A O 1
ATOM 778 N N . VAL A 1 95 ? -6.950 -5.799 13.424 1.00 88.31 95 VAL A N 1
ATOM 779 C CA . VAL A 1 95 ? -6.704 -7.202 13.775 1.00 88.31 95 VAL A CA 1
ATOM 780 C C . VAL A 1 95 ? -7.702 -7.686 14.811 1.00 88.31 95 VAL A C 1
ATOM 782 O O . VAL A 1 95 ? -8.424 -8.649 14.569 1.00 88.31 95 VAL A O 1
ATOM 785 N N . SER A 1 96 ? -7.754 -7.027 15.967 1.00 84.94 96 SER A N 1
ATOM 786 C CA . SER A 1 96 ? -8.659 -7.416 17.045 1.00 84.94 96 SER A CA 1
ATOM 787 C C . SER A 1 96 ? -8.902 -6.276 18.024 1.00 84.94 96 SER A C 1
ATOM 789 O O . SER A 1 96 ? -8.028 -5.438 18.253 1.00 84.94 96 SER A O 1
ATOM 791 N N . ASP A 1 97 ? -10.063 -6.301 18.671 1.00 91.81 97 ASP A N 1
ATOM 792 C CA . ASP A 1 97 ? -10.356 -5.438 19.814 1.00 91.81 97 ASP A CA 1
ATOM 793 C C . ASP A 1 97 ? -9.489 -5.829 21.021 1.00 91.81 97 ASP A C 1
ATOM 795 O O . ASP A 1 97 ? -9.158 -7.005 21.203 1.00 91.81 97 ASP A O 1
ATOM 799 N N . ILE A 1 98 ? -9.100 -4.841 21.830 1.00 84.19 98 ILE A N 1
ATOM 800 C CA . ILE A 1 98 ? -8.369 -5.066 23.084 1.00 84.19 98 ILE A 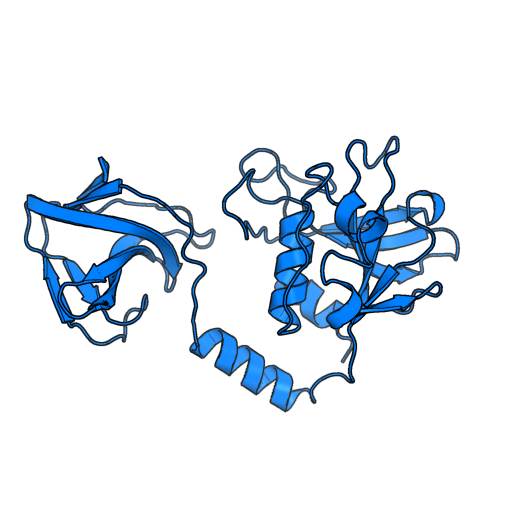CA 1
ATOM 801 C C . ILE A 1 98 ? -9.323 -4.963 24.277 1.00 84.19 98 ILE A C 1
ATOM 803 O O . ILE A 1 98 ? -9.319 -5.837 25.145 1.00 84.19 98 ILE A O 1
ATOM 807 N N . ASP A 1 99 ? -10.106 -3.882 24.345 1.00 87.56 99 ASP A N 1
ATOM 808 C CA . ASP A 1 99 ? -10.932 -3.547 25.514 1.00 87.56 99 ASP A CA 1
ATOM 809 C C . ASP A 1 99 ? -12.173 -2.678 25.208 1.00 87.56 99 ASP A C 1
ATOM 811 O O . ASP A 1 99 ? -12.787 -2.129 26.128 1.00 87.56 99 ASP A O 1
ATOM 815 N N . GLY A 1 100 ? -12.547 -2.526 23.936 1.00 92.31 100 GLY A N 1
ATOM 816 C CA . GLY A 1 100 ? -13.638 -1.658 23.491 1.00 92.31 100 GLY A CA 1
ATOM 817 C C . GLY A 1 100 ? -13.277 -0.180 23.300 1.00 92.31 100 GLY A C 1
ATOM 818 O O . GLY A 1 100 ? -14.106 0.565 22.779 1.00 92.31 100 GLY A O 1
ATOM 819 N N . ASN A 1 101 ? -12.067 0.263 23.668 1.00 93.69 101 ASN A N 1
ATOM 820 C CA . ASN A 1 101 ? -11.594 1.639 23.435 1.00 93.69 101 ASN A CA 1
ATOM 821 C C . ASN A 1 101 ? -10.417 1.721 22.454 1.00 93.69 101 ASN A C 1
ATOM 823 O O . ASN A 1 101 ? -10.148 2.785 21.892 1.00 93.69 101 ASN A O 1
ATOM 827 N N . GLN A 1 102 ? -9.701 0.617 22.276 1.00 94.06 102 GLN A N 1
ATOM 828 C CA . GLN A 1 102 ? -8.518 0.507 21.434 1.00 94.06 102 GLN A CA 1
ATOM 829 C C . GLN A 1 102 ? -8.441 -0.881 20.798 1.00 94.06 102 GLN A C 1
ATOM 831 O O . GLN A 1 102 ? -8.992 -1.859 21.313 1.00 94.06 102 GLN A O 1
ATOM 836 N N . GLY A 1 103 ? -7.722 -0.954 19.684 1.00 91.44 103 GLY A N 1
ATOM 837 C CA . GLY A 1 103 ? -7.545 -2.170 18.901 1.00 91.44 103 GLY A CA 1
ATOM 838 C C . GLY A 1 103 ? -6.088 -2.425 18.546 1.00 91.44 103 GLY A C 1
ATOM 839 O O . GLY A 1 103 ? -5.254 -1.522 18.615 1.00 91.44 103 GLY A O 1
ATOM 840 N N . TRP A 1 104 ? -5.799 -3.658 18.140 1.00 91.19 104 TRP A N 1
ATOM 841 C CA . TRP A 1 104 ? -4.555 -4.013 17.468 1.00 91.19 104 TRP A CA 1
ATOM 842 C C . TRP A 1 104 ? -4.660 -3.717 15.976 1.00 91.19 104 TRP A C 1
ATOM 844 O O . TRP A 1 104 ? -5.605 -4.153 15.316 1.00 91.19 104 TRP A O 1
ATOM 854 N N . PHE A 1 105 ? -3.659 -3.016 15.451 1.00 97.25 105 PHE A N 1
ATOM 855 C CA . PHE A 1 105 ? -3.567 -2.638 14.049 1.00 97.25 105 PHE A CA 1
ATOM 856 C C . PHE A 1 105 ? -2.250 -3.114 13.452 1.00 97.25 105 PHE A C 1
ATOM 858 O O . PHE A 1 105 ? -1.169 -2.860 13.992 1.00 97.25 105 PHE A O 1
ATOM 865 N N . LEU A 1 106 ? -2.357 -3.791 12.316 1.00 95.19 106 LEU A N 1
ATOM 866 C CA . LEU A 1 106 ? -1.240 -4.250 11.510 1.00 95.19 106 LEU A CA 1
ATOM 867 C C . LEU A 1 106 ? -0.979 -3.240 10.391 1.00 95.19 106 LEU A C 1
ATOM 869 O O . LEU A 1 106 ? -1.857 -2.995 9.565 1.00 95.19 106 LEU A O 1
ATOM 873 N N . GLY A 1 107 ? 0.224 -2.679 10.331 1.00 96.00 107 GLY A N 1
ATOM 874 C CA . GLY A 1 107 ? 0.569 -1.691 9.309 1.00 96.00 107 GLY A CA 1
ATOM 875 C C . GLY A 1 107 ? 2.057 -1.364 9.270 1.00 96.00 107 GLY A C 1
ATOM 876 O O . GLY A 1 107 ? 2.809 -1.755 10.163 1.00 96.00 107 GLY A O 1
ATOM 877 N N . GLN A 1 108 ? 2.468 -0.664 8.214 1.00 94.62 108 GLN A N 1
ATOM 878 C CA . GLN A 1 108 ? 3.830 -0.161 8.005 1.00 94.62 108 GLN A CA 1
ATOM 879 C C . GLN A 1 108 ? 3.975 1.270 8.502 1.00 94.62 108 GLN A C 1
ATOM 881 O O . GLN A 1 108 ? 2.984 1.980 8.616 1.00 94.62 108 GLN A O 1
ATOM 886 N N . ASN A 1 109 ? 5.209 1.709 8.739 1.00 94.19 109 ASN A N 1
ATOM 887 C CA . ASN A 1 109 ? 5.543 3.066 9.183 1.00 94.19 109 ASN A CA 1
ATOM 888 C C . ASN A 1 109 ? 4.704 3.586 10.364 1.00 94.19 109 ASN A C 1
ATOM 890 O O . ASN A 1 109 ? 4.231 4.718 10.381 1.00 94.19 109 ASN A O 1
ATOM 894 N N . GLN A 1 110 ? 4.497 2.737 11.362 1.00 91.50 110 GLN A N 1
ATOM 895 C CA . GLN A 1 110 ? 3.752 3.074 12.574 1.00 91.50 110 GLN A CA 1
ATOM 896 C C . GLN A 1 110 ? 4.650 2.912 13.801 1.00 91.50 110 GLN A C 1
ATOM 898 O O . GLN A 1 110 ? 4.254 2.356 14.812 1.00 91.50 110 GLN A O 1
ATOM 903 N N . GLY A 1 111 ? 5.908 3.343 13.690 1.00 83.50 111 GLY A N 1
ATOM 904 C CA . GLY A 1 111 ? 6.946 3.119 14.698 1.00 83.50 111 GLY A CA 1
ATOM 905 C C . GLY A 1 111 ? 7.724 1.813 14.495 1.00 83.50 111 GLY A C 1
ATOM 906 O O . GLY A 1 111 ? 7.579 1.130 13.485 1.00 83.50 111 GLY A O 1
ATOM 907 N N . GLY A 1 112 ? 8.570 1.466 15.467 1.00 75.69 112 GLY A N 1
ATOM 908 C CA . GLY A 1 112 ? 9.548 0.378 15.340 1.00 75.69 112 GLY A CA 1
ATOM 909 C C . GLY A 1 112 ? 10.895 0.848 14.782 1.00 75.69 112 GLY A C 1
ATOM 910 O O . GLY A 1 112 ? 11.185 2.044 14.759 1.00 75.69 112 GLY A O 1
ATOM 911 N N . GLU A 1 113 ? 11.747 -0.104 14.393 1.00 76.00 113 GLU A N 1
ATOM 912 C CA . GLU A 1 113 ? 13.034 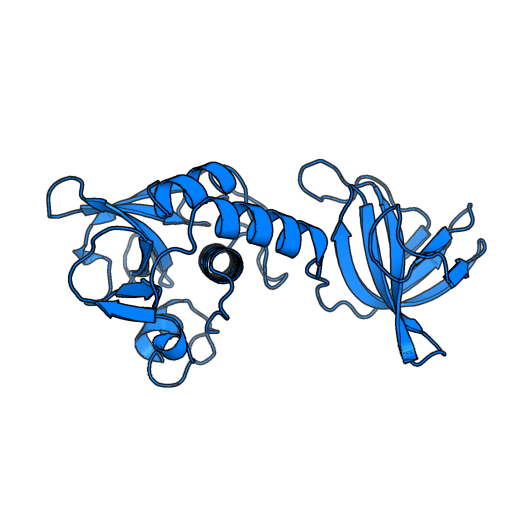0.201 13.760 1.00 76.00 113 GLU A CA 1
ATOM 913 C C . GLU A 1 113 ? 12.811 0.813 12.372 1.00 76.00 113 GLU A C 1
ATOM 915 O O . GLU A 1 113 ? 11.989 0.330 11.591 1.00 76.00 113 GLU A O 1
ATOM 920 N N . ALA A 1 114 ? 13.529 1.900 12.084 1.00 77.38 114 ALA A N 1
ATOM 921 C CA . ALA A 1 114 ? 13.387 2.618 10.827 1.00 77.38 114 ALA A CA 1
ATOM 922 C C . ALA A 1 114 ? 13.900 1.768 9.657 1.00 77.38 114 ALA A C 1
ATOM 924 O O . ALA A 1 114 ? 15.031 1.283 9.664 1.00 77.38 114 ALA A O 1
ATOM 925 N N . GLY A 1 115 ? 13.059 1.634 8.639 1.00 69.62 115 GLY A N 1
ATOM 926 C CA . GLY A 1 115 ? 13.403 1.065 7.348 1.00 69.62 115 GLY A CA 1
ATOM 927 C C . GLY A 1 115 ? 13.965 2.109 6.373 1.00 69.62 115 GLY A C 1
ATOM 928 O O . GLY A 1 115 ? 14.257 3.253 6.746 1.00 69.62 115 GLY A O 1
ATOM 929 N N . PRO A 1 116 ? 14.112 1.735 5.091 1.00 61.03 116 PRO A N 1
ATOM 930 C CA . PRO A 1 116 ? 14.543 2.637 4.030 1.00 61.03 116 PRO A CA 1
ATOM 931 C C . PRO A 1 116 ? 13.716 3.929 3.985 1.00 61.03 116 PRO A C 1
ATOM 933 O O . PRO A 1 116 ? 12.499 3.907 4.171 1.00 61.03 116 PRO A O 1
ATOM 936 N N . ASN A 1 117 ? 14.389 5.055 3.719 1.00 74.56 117 ASN A N 1
ATOM 937 C CA . ASN A 1 117 ? 13.785 6.385 3.555 1.00 74.56 117 ASN A CA 1
ATOM 938 C C . ASN A 1 117 ? 12.916 6.866 4.738 1.00 74.56 117 ASN A C 1
ATOM 940 O O . ASN A 1 117 ? 12.082 7.751 4.572 1.00 74.56 117 ASN A O 1
ATOM 944 N N . GLY A 1 118 ? 13.136 6.323 5.940 1.00 78.31 118 GLY A N 1
ATOM 945 C CA . GLY A 1 118 ? 12.382 6.699 7.139 1.00 78.31 118 GLY A CA 1
ATOM 946 C C . GLY A 1 118 ? 11.009 6.033 7.253 1.00 78.31 118 GLY A C 1
ATOM 947 O O . GLY A 1 118 ? 10.243 6.418 8.130 1.00 78.31 118 GLY A O 1
ATOM 948 N N . GLY A 1 119 ? 10.703 5.056 6.390 1.00 84.81 119 GLY A N 1
ATOM 949 C CA . GLY A 1 119 ? 9.553 4.165 6.549 1.00 84.81 119 GLY A CA 1
ATOM 950 C C . GLY A 1 119 ? 9.762 3.126 7.654 1.00 84.81 119 GLY A C 1
ATOM 951 O O . GLY A 1 119 ? 10.751 3.159 8.387 1.00 84.81 119 GLY A O 1
ATOM 952 N N . GLY A 1 120 ? 8.858 2.157 7.761 1.00 85.38 120 GLY A N 1
ATOM 953 C CA . GLY A 1 120 ? 8.956 1.087 8.756 1.00 85.38 120 GLY A CA 1
ATOM 954 C C . GLY A 1 120 ? 8.264 -0.188 8.301 1.00 85.38 120 GLY A C 1
ATOM 955 O O . GLY A 1 120 ? 7.246 -0.133 7.616 1.00 85.38 120 GLY A O 1
ATOM 956 N N . ALA A 1 121 ? 8.819 -1.335 8.690 1.00 79.00 121 ALA A N 1
ATOM 957 C CA . ALA A 1 121 ? 8.235 -2.637 8.391 1.00 79.00 121 ALA A CA 1
ATOM 958 C C . ALA A 1 121 ? 6.849 -2.795 9.036 1.00 79.00 121 ALA A C 1
ATOM 960 O O . ALA A 1 121 ? 6.492 -2.075 9.973 1.00 79.00 121 ALA A O 1
ATOM 961 N N . PHE A 1 122 ? 6.087 -3.780 8.566 1.00 85.69 122 PHE A N 1
ATOM 962 C CA . PHE A 1 122 ? 4.851 -4.179 9.215 1.00 85.69 122 PHE A CA 1
ATOM 963 C C . PHE A 1 122 ? 5.107 -4.572 10.668 1.00 85.69 122 PHE A C 1
ATOM 965 O O . PHE A 1 122 ? 5.910 -5.460 10.964 1.00 85.69 122 PHE A O 1
ATOM 972 N N . ASN A 1 123 ? 4.370 -3.953 11.580 1.00 79.81 123 ASN A N 1
ATOM 973 C CA . ASN A 1 123 ? 4.342 -4.333 12.983 1.00 79.81 123 ASN A CA 1
ATOM 974 C C . ASN A 1 123 ? 2.895 -4.324 13.505 1.00 79.81 123 ASN A C 1
ATOM 976 O O . ASN A 1 123 ? 1.963 -3.932 12.798 1.00 79.81 123 ASN A O 1
ATOM 980 N N . LEU A 1 124 ? 2.714 -4.763 14.750 1.00 86.19 124 LEU A N 1
ATOM 981 C CA . LEU A 1 124 ? 1.460 -4.593 15.476 1.00 86.19 124 LEU A CA 1
ATOM 982 C C . LEU A 1 124 ? 1.584 -3.426 16.444 1.00 86.19 124 LEU A C 1
ATOM 984 O O . LEU A 1 124 ? 2.468 -3.417 17.301 1.00 86.19 124 LEU A O 1
ATOM 988 N N . MET A 1 125 ? 0.652 -2.488 16.344 1.00 90.12 125 MET A N 1
ATOM 989 C CA . MET A 1 125 ? 0.528 -1.368 17.266 1.00 90.12 125 MET A CA 1
ATOM 990 C C . MET A 1 125 ? -0.886 -1.284 17.817 1.00 90.12 125 MET A C 1
ATOM 992 O O . MET A 1 125 ? -1.863 -1.524 17.107 1.00 90.12 125 MET A O 1
ATOM 996 N N . ALA A 1 126 ? -0.981 -0.937 19.097 1.00 90.31 126 ALA A N 1
ATOM 997 C CA . ALA A 1 126 ? -2.250 -0.604 19.713 1.00 90.31 126 ALA A CA 1
ATOM 998 C C . ALA A 1 126 ? -2.550 0.873 19.456 1.00 90.31 126 ALA A C 1
ATOM 1000 O O . ALA A 1 126 ? -1.706 1.729 19.730 1.00 90.31 126 ALA A O 1
ATOM 1001 N N . PHE A 1 127 ? -3.751 1.166 18.968 1.00 95.56 127 PHE A N 1
ATOM 1002 C CA . PHE A 1 127 ? -4.223 2.537 18.812 1.00 95.56 127 PHE A CA 1
ATOM 1003 C C . PHE A 1 127 ? -5.627 2.714 19.392 1.00 95.56 127 PHE A C 1
ATOM 1005 O O . PHE A 1 127 ? -6.448 1.793 19.306 1.00 95.56 127 PHE A O 1
ATOM 1012 N N . PRO A 1 128 ? -5.938 3.899 19.948 1.00 96.38 128 PRO A N 1
ATOM 1013 C CA . PRO A 1 128 ? -7.282 4.206 20.405 1.00 96.38 128 PRO A CA 1
ATOM 1014 C C . PRO A 1 128 ? -8.224 4.424 19.218 1.00 96.38 128 PRO A C 1
ATOM 1016 O O . PRO A 1 128 ? -7.854 5.049 18.224 1.00 96.38 128 PRO A O 1
ATOM 1019 N N . TYR A 1 129 ? -9.482 3.999 19.346 1.00 97.06 129 TYR A N 1
ATOM 1020 C CA . TYR A 1 129 ? -10.495 4.225 18.308 1.00 97.06 129 TYR A CA 1
ATOM 1021 C C . TYR A 1 129 ? -10.766 5.712 18.056 1.00 97.06 129 TYR A C 1
ATOM 1023 O O . TYR A 1 129 ? -11.157 6.087 16.956 1.00 97.06 129 TYR A O 1
ATOM 1031 N N . SER A 1 130 ? -10.476 6.579 19.031 1.00 96.19 130 SER A N 1
ATOM 1032 C CA . SER A 1 130 ? -10.555 8.035 18.872 1.00 96.19 130 SER A CA 1
ATOM 1033 C C . SER A 1 130 ? -9.557 8.612 17.862 1.00 96.19 130 SER A C 1
ATOM 1035 O O . SER A 1 130 ? -9.693 9.774 17.498 1.00 96.19 130 SER A O 1
ATOM 1037 N N . ALA A 1 131 ? -8.546 7.846 17.440 1.00 96.94 131 ALA A N 1
ATOM 1038 C CA . ALA A 1 131 ? -7.615 8.260 16.394 1.00 96.94 131 ALA A CA 1
ATOM 1039 C C . ALA A 1 131 ? -8.155 7.991 14.976 1.00 96.94 131 ALA A C 1
ATOM 1041 O O . ALA A 1 131 ? -7.610 8.526 14.010 1.00 96.94 131 ALA A O 1
ATOM 1042 N N . LEU A 1 132 ? -9.209 7.184 14.832 1.00 98.00 132 LEU A N 1
ATOM 1043 C CA . LEU A 1 132 ? -9.756 6.763 13.543 1.00 98.00 132 LEU A CA 1
ATOM 1044 C C . LEU A 1 132 ? -10.786 7.749 12.987 1.00 98.00 132 LEU A C 1
ATOM 1046 O O . LEU A 1 132 ? -11.451 8.476 13.728 1.00 98.00 132 LEU A O 1
ATOM 1050 N N . TYR A 1 133 ? -10.972 7.715 11.669 1.00 98.38 133 TYR A N 1
ATOM 1051 C CA . TYR A 1 133 ? -12.224 8.177 11.076 1.00 98.38 133 TYR A CA 1
ATOM 1052 C C . TYR A 1 133 ? -13.407 7.299 11.549 1.00 98.38 133 TYR A C 1
ATOM 1054 O O . TYR A 1 133 ? -13.196 6.163 11.977 1.00 98.38 133 TYR A O 1
ATOM 1062 N N . PRO A 1 134 ? -14.665 7.788 11.474 1.00 97.69 134 PRO A N 1
ATOM 1063 C CA . PRO A 1 134 ? -15.828 7.088 12.041 1.00 97.69 134 PRO A CA 1
ATOM 1064 C C . PRO A 1 134 ? -16.144 5.717 11.429 1.00 97.69 134 PRO A C 1
ATOM 1066 O O . PRO A 1 134 ? -16.881 4.938 12.028 1.00 97.69 134 PRO A O 1
ATOM 1069 N N . THR A 1 135 ? -15.635 5.443 10.230 1.00 98.50 135 THR A N 1
ATOM 1070 C CA . THR A 1 135 ? -15.876 4.209 9.479 1.00 98.50 135 THR A CA 1
ATOM 1071 C C . THR A 1 135 ? -14.569 3.652 8.931 1.00 98.50 135 THR A C 1
ATOM 1073 O O . THR A 1 135 ? -13.585 4.372 8.743 1.00 98.50 135 THR A O 1
ATOM 1076 N N . ALA A 1 136 ? -14.579 2.353 8.658 1.00 98.44 136 ALA A N 1
ATOM 1077 C CA . ALA A 1 136 ? -13.487 1.606 8.058 1.00 98.44 136 ALA A CA 1
ATOM 1078 C C . ALA A 1 136 ? -13.967 0.856 6.811 1.00 98.44 136 ALA A C 1
ATOM 1080 O O . ALA A 1 136 ? -15.160 0.816 6.508 1.00 98.44 136 ALA A O 1
ATOM 1081 N N . PHE A 1 137 ? -13.032 0.251 6.089 1.00 98.25 137 PHE A N 1
ATOM 1082 C CA . PHE A 1 137 ? -13.295 -0.401 4.813 1.00 98.25 137 PHE A CA 1
ATOM 1083 C C . PHE A 1 137 ? -13.114 -1.913 4.946 1.00 98.25 137 PHE A C 1
ATOM 1085 O O . PHE A 1 137 ? -11.994 -2.413 5.053 1.00 98.25 137 PHE A O 1
ATOM 1092 N N . ARG A 1 138 ? -14.223 -2.653 4.943 1.00 95.81 138 ARG A N 1
ATOM 1093 C CA . ARG A 1 138 ? -14.248 -4.119 4.979 1.00 95.81 138 ARG A CA 1
ATOM 1094 C C . ARG A 1 138 ? -14.164 -4.681 3.561 1.00 95.81 138 ARG A C 1
ATOM 1096 O O . ARG A 1 138 ? -14.979 -4.284 2.739 1.00 95.81 138 ARG A O 1
ATOM 1103 N N . PRO A 1 139 ? -13.248 -5.608 3.243 1.00 90.88 139 PRO A N 1
ATOM 1104 C CA . PRO A 1 139 ? -13.193 -6.211 1.911 1.00 90.88 139 PRO A CA 1
ATOM 1105 C C . PRO A 1 139 ? -14.539 -6.830 1.504 1.00 90.88 139 PRO A C 1
ATOM 1107 O O . PRO A 1 139 ? -15.118 -7.598 2.276 1.00 90.88 139 PRO A O 1
ATOM 1110 N N . LYS A 1 140 ? -15.025 -6.522 0.296 1.00 85.81 140 LYS A N 1
ATOM 1111 C CA . LYS A 1 140 ? -16.234 -7.132 -0.273 1.00 85.81 140 LYS A CA 1
ATOM 1112 C C . LYS A 1 140 ? -15.967 -8.577 -0.678 1.00 85.81 140 LYS A C 1
ATOM 1114 O O . LYS A 1 140 ? -14.933 -8.892 -1.261 1.00 85.81 140 LYS A O 1
ATOM 1119 N N . GLY A 1 141 ? -16.957 -9.434 -0.446 1.00 67.88 141 GLY A N 1
ATOM 1120 C CA . GLY A 1 141 ? -16.935 -10.840 -0.848 1.00 67.88 141 GLY A CA 1
A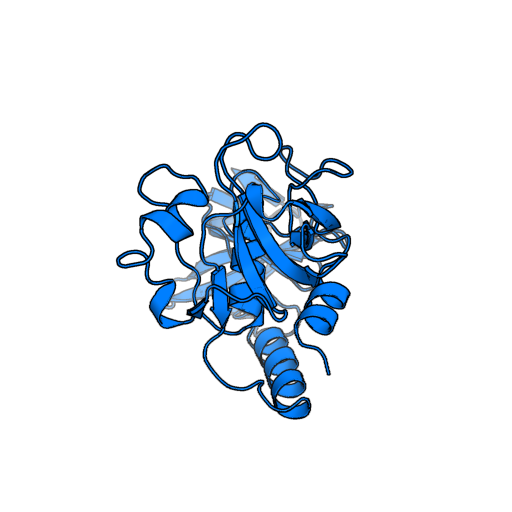TOM 1121 C C . GLY A 1 141 ? -16.532 -11.807 0.268 1.00 67.88 141 GLY A C 1
ATOM 1122 O O . GLY A 1 141 ? -15.821 -11.471 1.218 1.00 67.88 141 GLY A O 1
ATOM 1123 N N . GLU A 1 142 ? -17.011 -13.044 0.143 1.00 51.47 142 GLU A N 1
ATOM 1124 C CA . GLU A 1 142 ? -16.611 -14.139 1.025 1.00 51.47 142 GLU A CA 1
ATOM 1125 C C . GLU A 1 142 ? -15.115 -14.460 0.837 1.00 51.47 142 GLU A C 1
ATOM 1127 O O . GLU A 1 142 ? -14.560 -14.258 -0.245 1.00 51.47 142 GLU A O 1
ATOM 1132 N N . PRO A 1 143 ? -14.416 -14.959 1.872 1.00 45.19 143 PRO A N 1
ATOM 1133 C CA . PRO A 1 143 ? -13.121 -15.600 1.687 1.00 45.19 143 PRO A CA 1
ATOM 1134 C C . PRO A 1 143 ? -13.177 -16.616 0.550 1.00 45.19 143 PRO A C 1
ATOM 1136 O O . PRO A 1 143 ? -14.002 -17.528 0.585 1.00 45.19 143 PRO A O 1
ATOM 1139 N N . LEU A 1 144 ? -12.251 -16.507 -0.402 1.00 41.66 144 LEU A N 1
ATOM 1140 C CA . LEU A 1 144 ? -11.918 -17.637 -1.256 1.00 41.66 144 LEU A CA 1
ATOM 1141 C C . LEU A 1 144 ? -11.611 -18.844 -0.336 1.00 41.66 144 LEU A C 1
ATOM 1143 O O . LEU A 1 144 ? -10.914 -18.685 0.678 1.00 41.66 144 LEU A O 1
ATOM 1147 N N . PRO A 1 145 ? -12.178 -20.035 -0.593 1.00 42.91 145 PRO A N 1
ATOM 1148 C CA . PRO A 1 145 ? -11.862 -21.255 0.137 1.00 42.91 145 PRO A CA 1
ATOM 1149 C C . PRO A 1 145 ? -10.350 -21.451 0.248 1.00 42.91 145 PRO A C 1
ATOM 1151 O O . PRO A 1 145 ? -9.604 -21.139 -0.668 1.00 42.91 145 PRO A O 1
ATOM 1154 N N . LYS A 1 146 ? -9.878 -22.001 1.370 1.00 39.06 146 LYS A N 1
ATOM 1155 C CA . LYS A 1 146 ? -8.447 -22.090 1.715 1.00 39.06 146 LYS A CA 1
ATOM 1156 C C . LYS A 1 146 ? -7.561 -22.751 0.640 1.00 39.06 146 LYS A C 1
ATOM 1158 O O . LYS A 1 146 ? -6.377 -22.445 0.588 1.00 39.06 146 LYS A O 1
ATOM 1163 N N . GLU A 1 147 ? -8.123 -23.630 -0.190 1.00 37.94 147 GLU A N 1
ATOM 1164 C CA . GLU A 1 147 ? -7.414 -24.243 -1.322 1.00 37.94 147 GLU A CA 1
ATOM 1165 C C . GLU A 1 147 ? -7.419 -23.366 -2.579 1.00 37.94 147 GLU A C 1
ATOM 1167 O O . GLU A 1 147 ? -6.395 -23.302 -3.240 1.00 37.94 147 GLU A O 1
ATOM 1172 N N . GLU A 1 148 ? -8.478 -22.590 -2.835 1.00 40.38 148 GLU A N 1
ATOM 1173 C CA . GLU A 1 148 ? -8.468 -21.527 -3.852 1.00 40.38 148 GLU A CA 1
ATOM 1174 C C . GLU A 1 148 ? -7.554 -20.374 -3.433 1.00 40.38 148 GLU A C 1
ATOM 1176 O O . GLU A 1 148 ? -6.840 -19.859 -4.266 1.00 40.38 148 GLU A O 1
ATOM 1181 N N . LEU A 1 149 ? -7.472 -20.004 -2.148 1.00 39.09 149 LEU A N 1
ATOM 1182 C CA . LEU A 1 149 ? -6.458 -19.054 -1.665 1.00 39.09 149 LEU A CA 1
ATOM 1183 C C . LEU A 1 149 ? -5.043 -19.592 -1.851 1.00 39.09 149 LEU A C 1
ATOM 1185 O O . LEU A 1 149 ? -4.142 -18.821 -2.125 1.00 39.09 149 LEU A O 1
ATOM 1189 N N . LYS A 1 150 ? -4.821 -20.896 -1.683 1.00 37.03 150 LYS A N 1
ATOM 1190 C CA . LYS A 1 150 ? -3.497 -21.495 -1.850 1.00 37.03 150 LYS A CA 1
ATOM 1191 C C . LYS A 1 150 ? -3.136 -21.640 -3.325 1.00 37.03 150 LYS A C 1
ATOM 1193 O O . LYS A 1 150 ? -1.993 -21.366 -3.661 1.00 37.03 150 LYS A O 1
ATOM 1198 N N . GLU A 1 151 ? -4.079 -22.012 -4.187 1.00 38.16 151 GLU A N 1
ATOM 1199 C CA . GLU A 1 151 ? -3.905 -22.024 -5.643 1.00 38.16 151 GLU A CA 1
ATOM 1200 C C . GLU A 1 151 ? -3.797 -20.612 -6.208 1.00 38.16 151 GLU A C 1
ATOM 1202 O O . GLU A 1 151 ? -2.897 -20.403 -6.988 1.00 38.16 151 GLU A O 1
ATOM 1207 N N . ILE A 1 152 ? -4.571 -19.626 -5.748 1.00 37.31 152 ILE A N 1
ATOM 1208 C CA . ILE A 1 152 ? -4.475 -18.218 -6.168 1.00 37.31 152 ILE A CA 1
ATOM 1209 C C . ILE A 1 152 ? -3.221 -17.559 -5.599 1.00 37.31 152 ILE A C 1
ATOM 1211 O O . ILE A 1 152 ? -2.569 -16.824 -6.315 1.00 37.31 152 ILE A O 1
ATOM 1215 N N . VAL A 1 153 ? -2.808 -17.827 -4.357 1.00 37.59 153 VAL A N 1
ATOM 1216 C CA . VAL A 1 153 ? -1.504 -17.357 -3.849 1.00 37.59 153 VAL A CA 1
ATOM 1217 C C . VAL A 1 153 ? -0.374 -18.018 -4.631 1.00 37.59 153 VAL A C 1
ATOM 1219 O O . VAL A 1 153 ? 0.572 -17.334 -4.988 1.00 37.59 153 VAL A O 1
ATOM 1222 N N . THR A 1 154 ? -0.487 -19.305 -4.972 1.00 36.38 154 THR A N 1
ATOM 1223 C CA . THR A 1 154 ? 0.490 -19.990 -5.834 1.00 36.38 154 THR A CA 1
ATOM 1224 C C . THR A 1 154 ? 0.446 -19.449 -7.266 1.00 36.38 154 THR A C 1
ATOM 1226 O O . THR A 1 154 ? 1.501 -19.228 -7.825 1.00 36.38 154 THR A O 1
ATOM 1229 N N . GLU A 1 155 ? -0.724 -19.130 -7.822 1.00 35.66 155 GLU A N 1
ATOM 1230 C CA . GLU A 1 155 ? -0.951 -18.643 -9.189 1.00 35.66 155 GLU A CA 1
ATOM 1231 C C . GLU A 1 155 ? -0.627 -17.149 -9.326 1.00 35.66 155 GLU A C 1
ATOM 1233 O O . GLU A 1 155 ? -0.151 -16.744 -10.367 1.00 35.66 155 GLU A O 1
ATOM 1238 N N . VAL A 1 156 ? -0.781 -16.334 -8.278 1.00 34.25 156 VAL A N 1
ATOM 1239 C CA . VAL A 1 156 ? -0.339 -14.925 -8.190 1.00 34.25 156 VAL A CA 1
ATOM 1240 C C . VAL A 1 156 ? 1.167 -14.855 -7.931 1.00 34.25 156 VAL A C 1
ATOM 1242 O O . VAL A 1 156 ? 1.861 -14.003 -8.487 1.00 34.25 156 VAL A O 1
ATOM 1245 N N . MET A 1 157 ? 1.702 -15.787 -7.132 1.00 35.03 157 MET A N 1
ATOM 1246 C CA . MET A 1 157 ? 3.143 -16.018 -7.029 1.00 35.03 157 MET A CA 1
ATOM 1247 C C . MET A 1 157 ? 3.719 -16.669 -8.289 1.00 35.03 157 MET A C 1
ATOM 1249 O O . MET A 1 157 ? 4.916 -16.563 -8.486 1.00 35.03 157 MET A O 1
ATOM 1253 N N . GLU A 1 158 ? 2.926 -17.320 -9.143 1.00 33.81 158 GLU A N 1
ATOM 1254 C CA . GLU A 1 158 ? 3.360 -17.881 -10.431 1.00 33.81 158 GLU A CA 1
ATOM 1255 C C . GLU A 1 158 ? 3.131 -16.896 -11.588 1.00 33.81 158 GLU A C 1
ATOM 1257 O O . GLU A 1 158 ? 3.930 -16.886 -12.524 1.00 33.81 158 GLU A O 1
ATOM 1262 N N . SER A 1 159 ? 2.134 -16.007 -11.511 1.00 33.09 159 SER A N 1
ATOM 1263 C CA . SER A 1 159 ? 1.810 -15.025 -12.551 1.00 33.09 159 SER A CA 1
ATOM 1264 C C . SER A 1 159 ? 2.731 -13.812 -12.540 1.00 33.09 159 SER A C 1
ATOM 1266 O O . SER A 1 159 ? 2.680 -13.055 -13.503 1.00 33.09 159 SER A O 1
ATOM 1268 N N . HIS A 1 160 ? 3.559 -13.632 -11.498 1.00 39.22 160 HIS A N 1
ATOM 1269 C CA . HIS A 1 160 ? 4.731 -12.746 -11.468 1.00 39.22 160 HIS A CA 1
ATOM 1270 C C . HIS A 1 160 ? 4.628 -11.491 -12.362 1.00 39.22 160 HIS A C 1
ATOM 1272 O O . HIS A 1 160 ? 5.540 -11.208 -13.146 1.00 39.22 160 HIS A O 1
ATOM 1278 N N . GLU A 1 161 ? 3.616 -10.640 -12.184 1.00 35.47 161 GLU A N 1
ATOM 1279 C CA . GLU A 1 161 ? 3.905 -9.218 -12.369 1.00 35.47 161 GLU A CA 1
ATOM 1280 C C . GLU A 1 161 ? 4.656 -8.781 -11.119 1.00 35.47 161 GLU A C 1
ATOM 1282 O O . GLU A 1 161 ? 4.124 -8.200 -10.178 1.00 35.47 161 GLU A O 1
ATOM 1287 N N . VAL A 1 162 ? 5.935 -9.163 -11.094 1.00 42.31 162 VAL A N 1
ATOM 1288 C CA . VAL A 1 162 ? 6.943 -8.525 -10.258 1.00 42.31 162 VAL A CA 1
ATOM 1289 C C . VAL A 1 162 ? 6.700 -7.026 -10.402 1.00 42.31 162 VAL A C 1
ATOM 1291 O O . VAL A 1 162 ? 6.640 -6.565 -11.544 1.00 42.31 162 VAL A O 1
ATOM 1294 N N . PRO A 1 163 ? 6.526 -6.254 -9.320 1.00 47.41 163 PRO A N 1
ATOM 1295 C CA . PRO A 1 163 ? 6.366 -4.820 -9.465 1.00 47.41 163 PRO A CA 1
ATOM 1296 C C . PRO A 1 163 ? 7.638 -4.274 -10.118 1.00 47.41 163 PRO A C 1
ATOM 1298 O O . PRO A 1 163 ? 8.738 -4.323 -9.557 1.00 47.41 163 PRO A O 1
ATOM 1301 N N . PHE A 1 164 ? 7.484 -3.849 -11.368 1.00 48.59 164 PHE A N 1
ATOM 1302 C CA . PHE A 1 164 ? 8.490 -3.130 -12.123 1.00 48.59 164 PHE A CA 1
ATOM 1303 C C . PHE A 1 164 ? 8.159 -1.649 -11.994 1.00 48.59 164 PHE A C 1
ATOM 1305 O O . PHE A 1 164 ? 7.189 -1.161 -12.566 1.00 48.59 164 PHE A O 1
ATOM 1312 N N . PHE A 1 165 ? 8.954 -0.945 -11.199 1.00 55.59 165 PHE A N 1
ATOM 1313 C CA . PHE A 1 165 ? 8.800 0.479 -10.936 1.00 55.59 165 PHE A CA 1
ATOM 1314 C C . PHE A 1 165 ? 9.340 1.279 -12.117 1.00 55.59 165 PHE A C 1
ATOM 1316 O O . PHE A 1 165 ? 10.414 0.918 -12.613 1.00 55.59 165 PHE A O 1
ATOM 1323 N N . PRO A 1 166 ? 8.663 2.356 -12.551 1.00 55.19 166 PRO A N 1
ATOM 1324 C CA . PRO A 1 166 ? 9.159 3.215 -13.615 1.00 55.19 166 PRO A CA 1
ATOM 1325 C C . PRO A 1 166 ? 10.562 3.750 -13.310 1.00 55.19 166 PRO A C 1
ATOM 1327 O O . PRO A 1 166 ? 10.814 4.324 -12.251 1.00 55.19 166 PRO A O 1
ATOM 1330 N N . GLU A 1 167 ? 11.484 3.560 -14.244 1.00 70.06 167 GLU A N 1
ATOM 1331 C CA . GLU A 1 167 ? 12.831 4.119 -14.209 1.00 70.06 167 GLU A CA 1
ATOM 1332 C C . GLU A 1 167 ? 13.342 4.221 -15.643 1.00 70.06 167 GLU A C 1
ATOM 1334 O O . GLU A 1 167 ? 13.568 3.203 -16.288 1.00 70.06 167 GLU A O 1
ATOM 1339 N N . GLU A 1 168 ? 13.536 5.448 -16.120 1.00 81.75 168 GLU A N 1
ATOM 1340 C CA . GLU A 1 168 ? 14.107 5.727 -17.438 1.00 81.75 168 GLU A CA 1
ATOM 1341 C C . GLU A 1 168 ? 15.621 5.909 -17.305 1.00 81.75 168 GLU A C 1
ATOM 1343 O O . GLU A 1 168 ? 16.083 6.952 -16.836 1.00 81.75 168 GLU A O 1
ATOM 1348 N N . ALA A 1 169 ? 16.394 4.901 -17.701 1.00 88.94 169 ALA A N 1
ATOM 1349 C CA . ALA A 1 169 ? 17.855 4.939 -17.633 1.00 88.94 169 ALA A CA 1
ATOM 1350 C C . ALA A 1 169 ? 18.499 4.027 -18.686 1.00 88.94 169 ALA A C 1
ATOM 1352 O O . ALA A 1 169 ? 17.840 3.206 -19.330 1.00 88.94 169 ALA A O 1
ATOM 1353 N N . THR A 1 170 ? 19.814 4.168 -18.869 1.00 96.00 170 THR A N 1
ATOM 1354 C CA . THR A 1 170 ? 20.589 3.306 -19.765 1.00 96.00 170 THR A CA 1
ATOM 1355 C C . THR A 1 170 ? 21.514 2.394 -18.971 1.00 96.00 170 THR A C 1
ATOM 1357 O O . THR A 1 170 ? 22.329 2.836 -18.166 1.00 96.00 170 THR A O 1
ATOM 1360 N N . PHE A 1 171 ? 21.434 1.092 -19.238 1.00 97.25 171 PHE A N 1
ATOM 1361 C CA . PHE A 1 171 ? 22.361 0.101 -18.706 1.00 97.25 171 PHE A CA 1
ATOM 1362 C C . PHE A 1 171 ? 23.381 -0.306 -19.771 1.00 97.25 171 PHE A C 1
ATOM 1364 O O . PHE A 1 171 ? 23.014 -0.648 -20.896 1.00 97.25 171 PHE A O 1
ATOM 1371 N N . THR A 1 172 ? 24.664 -0.290 -19.410 1.00 97.88 172 THR A N 1
ATOM 1372 C CA . THR A 1 172 ? 25.771 -0.801 -20.231 1.00 97.88 172 THR A CA 1
ATOM 1373 C C . THR A 1 172 ? 26.268 -2.119 -19.644 1.00 97.88 172 THR A C 1
ATOM 1375 O O . THR A 1 172 ? 26.672 -2.155 -18.480 1.00 97.88 172 THR A O 1
ATOM 1378 N N . VAL A 1 173 ? 26.269 -3.190 -20.442 1.00 97.38 173 VAL A N 1
ATOM 1379 C CA . VAL A 1 173 ? 26.711 -4.528 -20.013 1.00 97.38 173 VAL A CA 1
ATOM 1380 C C . VAL A 1 173 ? 28.208 -4.529 -19.698 1.00 97.38 173 VAL A C 1
ATOM 1382 O O . VAL A 1 173 ? 29.008 -4.024 -20.488 1.00 97.38 173 VAL A O 1
ATOM 1385 N N . GLY A 1 174 ? 28.580 -5.096 -18.547 1.00 96.50 174 GLY A N 1
ATOM 1386 C CA . GLY A 1 174 ? 29.965 -5.241 -18.096 1.00 96.50 174 GLY A CA 1
ATOM 1387 C C . GLY A 1 174 ? 30.709 -6.385 -18.789 1.00 96.50 174 GLY A C 1
ATOM 1388 O O . GLY A 1 174 ? 30.552 -6.617 -19.981 1.00 96.50 174 GLY A O 1
ATOM 1389 N N . ASP A 1 175 ? 31.527 -7.125 -18.040 1.00 94.69 175 ASP A N 1
ATOM 1390 C CA . ASP A 1 175 ? 32.520 -8.048 -18.614 1.00 94.69 175 ASP A CA 1
ATOM 1391 C C . ASP A 1 175 ? 31.958 -9.387 -19.128 1.00 94.69 175 ASP A C 1
ATOM 1393 O O . ASP A 1 175 ? 32.686 -10.168 -19.743 1.00 94.69 175 ASP A O 1
ATOM 1397 N N . SER A 1 176 ? 30.684 -9.698 -18.869 1.00 95.00 176 SER A N 1
ATOM 1398 C CA . SER A 1 176 ? 30.058 -10.974 -19.250 1.00 95.00 176 SER A CA 1
ATOM 1399 C C . SER A 1 176 ? 28.727 -10.773 -19.979 1.00 95.00 176 SER A C 1
ATOM 1401 O O . SER A 1 176 ? 27.984 -9.862 -19.619 1.00 95.00 176 SER A O 1
ATOM 1403 N N . PRO A 1 177 ? 28.390 -11.621 -20.974 1.00 96.00 177 PRO A N 1
ATOM 1404 C CA . PRO A 1 177 ? 27.109 -11.534 -21.667 1.00 96.00 177 PRO A CA 1
ATOM 1405 C C . PRO A 1 177 ? 25.921 -11.770 -20.729 1.00 96.00 177 PRO A C 1
ATOM 1407 O O . PRO A 1 177 ? 25.983 -12.633 -19.851 1.00 96.00 177 PRO A O 1
ATOM 1410 N N . ILE A 1 178 ? 24.816 -11.060 -20.962 1.00 97.69 178 ILE A N 1
ATOM 1411 C CA . ILE A 1 178 ? 23.599 -11.150 -20.148 1.00 97.69 178 ILE A CA 1
ATOM 1412 C C . ILE A 1 178 ? 22.411 -11.537 -21.026 1.00 97.69 178 ILE A C 1
ATOM 1414 O O . ILE A 1 178 ? 22.140 -10.923 -22.059 1.00 97.69 178 ILE A O 1
ATOM 1418 N N . ASN A 1 179 ? 21.680 -12.566 -20.604 1.00 97.50 179 ASN A N 1
ATOM 1419 C CA . ASN A 1 179 ? 20.465 -13.002 -21.283 1.00 97.50 179 ASN A CA 1
ATOM 1420 C C . ASN A 1 179 ? 19.292 -12.061 -21.000 1.00 97.50 179 ASN A C 1
ATOM 1422 O O . ASN A 1 179 ? 19.088 -11.602 -19.877 1.00 97.50 179 ASN A O 1
ATOM 1426 N N . VAL A 1 180 ? 18.480 -11.860 -22.028 1.00 95.00 180 VAL A N 1
ATOM 1427 C CA . VAL A 1 180 ? 17.191 -11.179 -21.975 1.00 95.00 180 VAL A CA 1
ATOM 1428 C C . VAL A 1 180 ? 16.101 -12.232 -22.027 1.00 95.00 180 VAL A C 1
ATOM 1430 O O . VAL A 1 180 ? 16.158 -13.145 -22.855 1.00 95.00 180 VAL A O 1
ATOM 1433 N N . ARG A 1 181 ? 15.101 -12.097 -21.162 1.00 88.94 181 ARG A N 1
ATOM 1434 C CA . ARG A 1 181 ? 14.025 -13.070 -20.994 1.00 88.94 181 ARG A CA 1
ATOM 1435 C C . ARG A 1 181 ? 12.644 -12.462 -21.200 1.00 88.94 181 ARG A C 1
ATOM 1437 O O . ARG A 1 181 ? 12.484 -11.247 -21.091 1.00 88.94 181 ARG A O 1
ATOM 1444 N N . ARG A 1 182 ? 11.648 -13.311 -21.480 1.00 84.25 182 ARG A N 1
ATOM 1445 C CA . ARG A 1 182 ? 10.222 -12.916 -21.509 1.00 84.25 182 ARG A CA 1
ATOM 1446 C C . ARG A 1 182 ? 9.609 -12.691 -20.140 1.00 84.25 182 ARG A C 1
ATOM 1448 O O . ARG A 1 182 ? 8.632 -11.962 -20.057 1.00 84.25 182 ARG A O 1
ATOM 1455 N N . TYR A 1 183 ? 10.195 -13.276 -19.106 1.00 74.44 183 TYR A N 1
ATOM 1456 C CA . TYR A 1 183 ? 9.737 -13.139 -17.733 1.00 74.44 183 TYR A CA 1
ATOM 1457 C C . TYR A 1 183 ? 10.945 -12.881 -16.823 1.00 74.44 183 TYR A C 1
ATOM 1459 O O . TYR A 1 183 ? 12.042 -13.374 -17.122 1.00 74.44 183 TYR A O 1
ATOM 1467 N N . PRO A 1 184 ? 10.784 -12.083 -15.753 1.00 72.31 184 PRO A N 1
ATOM 1468 C CA . PRO A 1 184 ? 11.847 -11.719 -14.819 1.00 72.31 184 PRO A CA 1
ATOM 1469 C C . PRO A 1 184 ? 12.158 -12.862 -13.839 1.00 72.31 184 PRO A C 1
ATOM 1471 O O . PRO A 1 184 ? 12.118 -12.688 -12.625 1.00 72.31 184 PRO A O 1
ATOM 1474 N N . ASP A 1 185 ? 12.446 -14.053 -14.354 1.00 76.81 185 ASP A N 1
ATOM 1475 C CA . ASP A 1 185 ? 12.788 -15.240 -13.575 1.00 76.81 185 ASP A CA 1
ATOM 1476 C C . ASP A 1 185 ? 13.887 -16.065 -14.277 1.00 76.81 185 ASP A C 1
ATOM 1478 O O . ASP A 1 185 ? 14.296 -15.789 -15.408 1.00 76.81 185 ASP A O 1
ATOM 1482 N N . LEU A 1 186 ? 14.421 -17.083 -13.598 1.00 77.56 186 LEU A N 1
ATOM 1483 C CA . LEU A 1 186 ? 15.549 -17.875 -14.107 1.00 77.56 186 LEU A CA 1
ATOM 1484 C C . LEU A 1 186 ? 15.171 -18.922 -15.167 1.00 77.56 186 LEU A C 1
ATOM 1486 O O . LEU A 1 186 ? 16.048 -19.420 -15.883 1.00 77.56 186 LEU A O 1
ATOM 1490 N N . THR A 1 187 ? 13.888 -19.246 -15.278 1.00 78.69 187 THR A N 1
ATOM 1491 C CA . THR A 1 187 ? 13.315 -20.260 -16.172 1.00 78.69 187 THR A CA 1
ATOM 1492 C C . THR A 1 187 ? 12.663 -19.674 -17.426 1.00 78.69 187 THR A C 1
ATOM 1494 O O . THR A 1 187 ? 12.470 -20.405 -18.397 1.00 78.69 187 THR A O 1
ATOM 1497 N N . GLY A 1 188 ? 12.396 -18.365 -17.448 1.00 71.38 188 GLY A N 1
ATOM 1498 C CA . GLY A 1 188 ? 11.753 -17.663 -18.552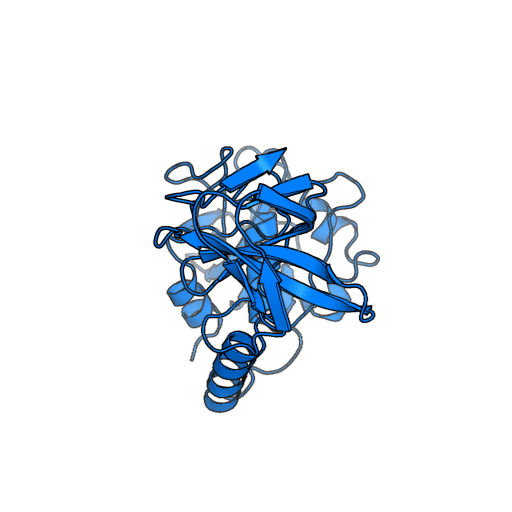 1.00 71.38 188 GLY A CA 1
ATOM 1499 C C . GLY A 1 188 ? 12.518 -17.791 -19.869 1.00 71.38 188 GLY A C 1
ATOM 1500 O O . GLY A 1 188 ? 13.754 -17.802 -19.889 1.00 71.38 188 GLY A O 1
ATOM 1501 N N . GLU A 1 189 ? 11.777 -17.864 -20.977 1.00 83.94 189 GLU A N 1
ATOM 1502 C CA . GLU A 1 189 ? 12.318 -17.988 -22.336 1.00 83.94 189 GLU A CA 1
ATOM 1503 C C . GLU A 1 189 ? 13.393 -16.926 -22.603 1.00 83.94 189 GLU A C 1
ATOM 1505 O O . GLU A 1 189 ? 13.140 -15.733 -22.425 1.00 83.94 189 GLU A O 1
ATOM 1510 N N . ILE A 1 190 ? 14.575 -17.355 -23.054 1.00 92.25 190 ILE A N 1
ATOM 1511 C CA . ILE A 1 190 ? 15.653 -16.459 -23.488 1.00 92.25 190 ILE A CA 1
ATOM 1512 C C . ILE A 1 190 ? 15.365 -16.002 -24.915 1.00 92.25 190 ILE A C 1
ATOM 1514 O O . ILE A 1 190 ? 15.229 -16.821 -25.821 1.00 92.25 190 ILE A O 1
ATOM 1518 N N . VAL A 1 191 ? 15.318 -14.689 -25.116 1.00 92.50 191 VAL A N 1
ATOM 1519 C CA . VAL A 1 191 ? 14.877 -14.069 -26.378 1.00 92.50 191 VAL A CA 1
ATOM 1520 C C . VAL A 1 191 ? 15.929 -13.192 -27.030 1.00 92.50 191 VAL A C 1
ATOM 1522 O O . VAL A 1 191 ? 15.815 -12.866 -28.208 1.00 92.50 191 VAL A O 1
ATOM 1525 N N . ALA A 1 192 ? 16.949 -12.810 -26.267 1.00 94.31 192 ALA A N 1
ATOM 1526 C CA . ALA A 1 192 ? 18.152 -12.157 -26.751 1.00 94.31 192 ALA A CA 1
ATOM 1527 C C . ALA A 1 192 ? 19.285 -12.355 -25.734 1.00 94.31 192 ALA A C 1
ATOM 1529 O O . ALA A 1 192 ? 19.056 -12.779 -24.600 1.00 94.31 192 ALA A O 1
ATOM 1530 N N . THR A 1 193 ? 20.500 -11.999 -26.131 1.00 97.25 193 THR A N 1
ATOM 1531 C CA . THR A 1 193 ? 21.667 -11.949 -25.250 1.00 97.25 193 THR A CA 1
ATOM 1532 C C . THR A 1 193 ? 22.465 -10.709 -25.612 1.00 97.25 193 THR A C 1
ATOM 1534 O O . THR A 1 193 ? 22.839 -10.561 -26.774 1.00 97.25 193 THR A O 1
ATOM 1537 N N . TYR A 1 194 ? 22.718 -9.841 -24.636 1.00 97.56 194 TYR A N 1
ATOM 1538 C CA . TYR A 1 194 ? 23.564 -8.666 -24.815 1.00 97.56 194 TYR A CA 1
ATOM 1539 C C . TYR A 1 194 ? 25.008 -9.021 -24.464 1.00 97.56 194 TYR A C 1
ATOM 1541 O O . TYR A 1 194 ? 25.265 -9.703 -23.472 1.00 97.56 194 TYR A O 1
ATOM 1549 N N . GLN A 1 195 ? 25.941 -8.579 -25.294 1.00 98.12 195 GLN A N 1
ATOM 1550 C CA . GLN A 1 195 ? 27.378 -8.765 -25.152 1.00 98.12 195 GLN A CA 1
ATOM 1551 C C . GLN A 1 195 ? 28.013 -7.614 -24.352 1.00 98.12 195 GLN A C 1
ATOM 1553 O O . GLN A 1 195 ? 27.434 -6.529 -24.264 1.00 98.12 195 GLN A O 1
ATOM 1558 N N . PRO A 1 196 ? 29.220 -7.818 -23.790 1.00 98.19 196 PRO A N 1
ATOM 1559 C CA . PRO A 1 196 ? 29.982 -6.765 -23.122 1.00 98.19 196 PRO A CA 1
ATOM 1560 C C . PRO A 1 196 ? 30.062 -5.453 -23.912 1.00 98.19 196 PRO A C 1
ATOM 1562 O O . PRO A 1 196 ? 30.406 -5.447 -25.096 1.00 98.19 196 PRO A O 1
ATOM 1565 N N . GLY A 1 197 ? 29.763 -4.338 -23.244 1.00 96.69 197 GLY A N 1
ATOM 1566 C CA . GLY A 1 197 ? 29.759 -2.988 -23.814 1.00 96.69 197 GLY A CA 1
ATOM 1567 C C . GLY A 1 197 ? 28.483 -2.588 -24.565 1.00 96.69 197 GLY A C 1
ATOM 1568 O O . GLY A 1 197 ? 28.339 -1.413 -24.909 1.00 96.69 197 GLY A O 1
ATOM 1569 N N . GLU A 1 198 ? 27.548 -3.510 -24.812 1.00 97.81 198 GLU A N 1
ATOM 1570 C CA . GLU A 1 198 ? 26.252 -3.166 -25.404 1.00 97.81 198 GLU A CA 1
ATOM 1571 C C . GLU A 1 198 ? 25.364 -2.410 -24.408 1.00 97.81 198 GLU A C 1
ATOM 1573 O O . GLU A 1 198 ? 25.444 -2.607 -23.192 1.00 97.81 198 GLU A O 1
ATOM 1578 N N . LYS A 1 199 ? 24.511 -1.527 -24.940 1.00 97.31 199 LYS A N 1
ATOM 1579 C CA . LYS A 1 199 ? 23.654 -0.636 -24.153 1.00 97.31 199 LYS A CA 1
ATOM 1580 C C . LYS A 1 199 ? 22.180 -0.952 -24.349 1.00 97.31 199 LYS A C 1
ATOM 1582 O O . LYS A 1 199 ? 21.741 -1.183 -25.476 1.00 97.31 199 LYS A O 1
ATOM 1587 N N . VAL A 1 200 ? 21.413 -0.889 -23.268 1.00 96.31 200 VAL A N 1
ATOM 1588 C CA . VAL A 1 200 ? 19.956 -1.010 -23.276 1.00 96.31 200 VAL A CA 1
ATOM 1589 C C . VAL A 1 200 ? 19.332 0.158 -22.528 1.00 96.31 200 VAL A C 1
ATOM 1591 O O . VAL A 1 200 ? 19.676 0.423 -21.380 1.00 96.31 200 VAL A O 1
ATOM 1594 N N . HIS A 1 201 ? 18.418 0.857 -23.198 1.00 96.31 201 HIS A N 1
ATOM 1595 C CA . HIS A 1 201 ? 17.524 1.805 -22.542 1.00 96.31 201 HIS A CA 1
ATOM 1596 C C . HIS A 1 201 ? 16.343 1.032 -21.970 1.00 96.31 201 HIS A C 1
ATOM 1598 O O . HIS A 1 201 ? 15.774 0.183 -22.663 1.00 96.31 201 HIS A O 1
ATOM 1604 N N . TYR A 1 202 ? 16.003 1.302 -20.720 1.00 93.88 202 TYR A N 1
ATOM 1605 C CA . TYR A 1 202 ? 14.913 0.639 -20.028 1.00 93.88 202 TYR A CA 1
ATOM 1606 C C . TYR A 1 202 ? 14.008 1.657 -19.349 1.00 93.88 202 TYR A C 1
ATOM 1608 O O . TYR A 1 202 ? 14.416 2.790 -19.113 1.00 93.88 202 TYR A O 1
ATOM 1616 N N . ASP A 1 203 ? 12.767 1.238 -19.120 1.00 79.25 203 ASP A N 1
ATOM 1617 C CA . ASP A 1 203 ? 11.679 2.090 -18.628 1.00 79.25 203 ASP A CA 1
ATOM 1618 C C . ASP A 1 203 ? 11.188 1.663 -17.240 1.00 79.25 203 ASP A C 1
ATOM 1620 O O . ASP A 1 203 ? 10.369 2.340 -16.617 1.00 79.25 203 ASP A O 1
ATOM 1624 N N . SER A 1 204 ? 11.668 0.521 -16.740 1.00 63.94 204 SER A N 1
ATOM 1625 C CA . SER A 1 204 ? 11.298 0.030 -15.422 1.00 63.94 204 SER A CA 1
ATOM 1626 C C . SER A 1 204 ? 12.300 -0.953 -14.821 1.00 63.94 204 SER A C 1
ATOM 1628 O O . SER A 1 204 ? 13.055 -1.624 -15.528 1.00 63.94 204 SER A O 1
ATOM 1630 N N . LYS A 1 205 ? 12.288 -1.078 -13.491 1.00 81.88 205 LYS A N 1
ATOM 1631 C CA . LYS A 1 205 ? 13.121 -2.015 -12.721 1.00 81.88 205 LYS A CA 1
ATOM 1632 C C . LYS A 1 205 ? 12.313 -2.774 -11.673 1.00 81.88 205 LYS A C 1
ATOM 1634 O O . LYS A 1 205 ? 11.425 -2.210 -11.053 1.00 81.88 205 LYS A O 1
ATOM 1639 N N . GLY A 1 206 ? 12.683 -4.015 -11.391 1.00 66.81 206 GLY A N 1
ATOM 1640 C CA . GLY A 1 206 ? 12.027 -4.858 -10.388 1.00 66.81 206 GLY A CA 1
ATOM 1641 C C . GLY A 1 206 ? 13.001 -5.851 -9.764 1.00 66.81 206 GLY A C 1
ATOM 1642 O O . GLY A 1 206 ? 14.114 -6.027 -10.258 1.00 66.81 206 GLY A O 1
ATOM 1643 N N . THR A 1 207 ? 12.612 -6.500 -8.671 1.00 71.75 207 THR A N 1
ATOM 1644 C CA . THR A 1 207 ? 13.417 -7.558 -8.042 1.00 71.75 207 THR A CA 1
ATOM 1645 C C . THR A 1 207 ? 12.633 -8.855 -8.049 1.00 71.75 207 THR A C 1
ATOM 1647 O O . THR A 1 207 ? 11.501 -8.881 -7.582 1.00 71.75 207 THR A O 1
ATOM 1650 N N . ASN A 1 208 ? 13.239 -9.933 -8.543 1.00 68.38 208 ASN A N 1
ATOM 1651 C CA . ASN A 1 208 ? 12.638 -11.259 -8.489 1.00 68.38 208 ASN A CA 1
ATOM 1652 C C . ASN A 1 208 ? 13.683 -12.366 -8.593 1.00 68.38 208 ASN A C 1
ATOM 1654 O O . ASN A 1 208 ? 14.755 -12.164 -9.167 1.00 68.38 208 ASN A O 1
ATOM 1658 N N . ALA A 1 209 ? 13.363 -13.539 -8.045 1.00 74.81 209 ALA A N 1
ATOM 1659 C CA . ALA A 1 209 ? 14.214 -14.729 -8.068 1.00 74.81 209 ALA A CA 1
ATOM 1660 C C . ALA A 1 209 ? 15.655 -14.487 -7.562 1.00 74.81 209 ALA A C 1
ATOM 1662 O O . ALA A 1 209 ? 16.585 -15.156 -8.005 1.00 74.81 209 ALA A O 1
ATOM 1663 N N . GLY A 1 210 ? 15.847 -13.521 -6.653 1.00 76.06 210 GLY A N 1
ATOM 1664 C CA . GLY A 1 210 ? 17.162 -13.141 -6.119 1.00 76.06 210 GLY A CA 1
ATOM 1665 C C . GLY A 1 210 ? 17.995 -12.222 -7.022 1.00 76.06 210 GLY A C 1
ATOM 1666 O O . GLY A 1 210 ? 19.203 -12.114 -6.817 1.00 76.06 210 GLY A O 1
ATOM 1667 N N . TYR A 1 211 ? 17.384 -11.572 -8.020 1.00 84.50 211 TYR A N 1
ATOM 1668 C CA . TYR A 1 211 ? 18.063 -10.650 -8.933 1.00 84.50 211 TYR A CA 1
ATOM 1669 C C . TYR A 1 211 ? 17.315 -9.330 -9.088 1.00 84.50 211 TYR A C 1
ATOM 1671 O O . TYR A 1 211 ? 16.085 -9.272 -9.048 1.00 84.50 211 TYR A O 1
ATOM 1679 N N . ARG A 1 212 ? 18.080 -8.268 -9.345 1.00 88.19 212 ARG A N 1
ATOM 1680 C CA . ARG A 1 212 ? 17.586 -6.997 -9.864 1.00 88.19 212 ARG A CA 1
ATOM 1681 C C . ARG A 1 212 ? 17.426 -7.132 -11.369 1.00 88.19 212 ARG A C 1
ATOM 1683 O O . ARG A 1 212 ? 18.381 -7.463 -12.069 1.00 88.19 212 ARG A O 1
ATOM 1690 N N . TRP A 1 213 ? 16.243 -6.812 -11.856 1.00 88.44 213 TRP A N 1
ATOM 1691 C CA . TRP A 1 213 ? 15.885 -6.840 -13.260 1.00 88.44 213 TRP A CA 1
ATOM 1692 C C . TRP A 1 213 ? 15.570 -5.434 -13.757 1.00 88.44 213 TRP A C 1
ATOM 1694 O O . TRP A 1 213 ? 14.975 -4.635 -13.034 1.00 88.44 213 TRP A O 1
ATOM 1704 N N . ILE A 1 214 ? 15.924 -5.164 -15.006 1.00 90.81 214 ILE A N 1
ATOM 1705 C CA . ILE A 1 214 ? 15.445 -4.017 -15.782 1.00 90.81 214 ILE A CA 1
ATOM 1706 C C . ILE A 1 214 ? 14.524 -4.511 -16.891 1.00 90.81 214 ILE A C 1
ATOM 1708 O O . ILE A 1 214 ? 14.675 -5.645 -17.362 1.00 90.81 214 ILE A O 1
ATOM 1712 N N . SER A 1 215 ? 13.571 -3.683 -17.305 1.00 85.44 215 SER A N 1
ATOM 1713 C CA . SER A 1 215 ? 12.586 -4.039 -18.314 1.00 85.44 215 SER A CA 1
ATOM 1714 C C . SER A 1 215 ? 12.358 -2.935 -19.335 1.00 85.44 215 SER A C 1
ATOM 1716 O O . SER A 1 215 ? 12.414 -1.749 -19.030 1.00 85.44 215 SER A O 1
ATOM 1718 N N . TYR A 1 216 ? 12.127 -3.359 -20.573 1.00 89.38 216 TYR A N 1
ATOM 1719 C CA . TYR A 1 216 ? 11.943 -2.490 -21.728 1.00 89.38 216 TYR A CA 1
ATOM 1720 C C . TYR A 1 216 ? 11.078 -3.181 -22.781 1.00 89.38 216 TYR A C 1
ATOM 1722 O O . TYR A 1 216 ? 11.025 -4.414 -22.856 1.00 89.38 216 TYR A O 1
ATOM 1730 N N . VAL A 1 217 ? 10.429 -2.395 -23.637 1.00 84.88 217 VAL A N 1
ATOM 1731 C CA . VAL A 1 217 ? 9.754 -2.914 -24.833 1.00 84.88 217 VAL A CA 1
ATOM 1732 C C . VAL A 1 217 ? 10.783 -3.098 -25.949 1.00 84.88 217 VAL A C 1
ATOM 1734 O O . VAL A 1 217 ? 11.386 -2.140 -26.428 1.00 84.88 217 VAL A O 1
ATOM 1737 N N . GLY A 1 218 ? 11.018 -4.346 -26.361 1.00 82.19 218 GLY A N 1
ATOM 1738 C CA . GLY A 1 218 ? 11.964 -4.662 -27.433 1.00 82.19 218 GLY A CA 1
ATOM 1739 C C . GLY A 1 218 ? 11.416 -4.359 -28.832 1.00 82.19 218 GLY A C 1
ATOM 1740 O O . GLY A 1 218 ? 10.230 -4.095 -29.014 1.00 82.19 218 GLY A O 1
ATOM 1741 N N . ALA A 1 219 ? 12.258 -4.508 -29.861 1.00 84.69 219 ALA A N 1
ATOM 1742 C CA . ALA A 1 219 ? 11.868 -4.287 -31.262 1.00 84.69 219 ALA A CA 1
ATOM 1743 C C . ALA A 1 219 ? 10.690 -5.166 -31.739 1.00 84.69 219 ALA A C 1
ATOM 1745 O O . ALA A 1 219 ? 10.004 -4.815 -32.695 1.00 84.69 219 ALA A O 1
ATOM 1746 N N . SER A 1 220 ? 10.434 -6.296 -31.070 1.00 82.38 220 SER A N 1
ATOM 1747 C CA . SER A 1 220 ? 9.271 -7.156 -31.322 1.00 82.38 220 SER A CA 1
ATOM 1748 C C . SER A 1 220 ? 7.943 -6.593 -30.794 1.00 82.38 220 SER A C 1
ATOM 1750 O O . SER A 1 220 ? 6.917 -7.226 -31.004 1.00 82.38 220 SER A O 1
ATOM 1752 N N . GLY A 1 221 ? 7.946 -5.476 -30.059 1.00 80.19 221 GLY A N 1
ATOM 1753 C CA . GLY A 1 221 ? 6.768 -4.923 -29.373 1.00 80.19 221 GLY A CA 1
ATOM 1754 C C . GLY A 1 221 ? 6.433 -5.601 -28.038 1.00 80.19 221 GLY A C 1
ATOM 1755 O O . GLY A 1 221 ? 5.593 -5.109 -27.293 1.00 80.19 221 GLY A O 1
ATOM 1756 N N . ASN A 1 222 ? 7.116 -6.699 -27.710 1.00 77.69 222 ASN A N 1
ATOM 1757 C CA . ASN A 1 222 ? 6.977 -7.408 -26.437 1.00 77.69 222 ASN A CA 1
ATOM 1758 C C . ASN A 1 222 ? 7.898 -6.818 -25.363 1.00 77.69 222 ASN A C 1
ATOM 1760 O O . ASN A 1 222 ? 9.029 -6.414 -25.660 1.00 77.69 222 ASN A O 1
ATOM 1764 N N . ARG A 1 223 ? 7.435 -6.849 -24.110 1.00 81.12 223 ARG A N 1
ATOM 1765 C CA . ARG A 1 223 ? 8.243 -6.515 -22.936 1.00 81.12 223 ARG A CA 1
ATOM 1766 C C . ARG A 1 223 ? 9.288 -7.602 -22.665 1.00 81.12 223 ARG A C 1
ATOM 1768 O O . ARG A 1 223 ? 9.039 -8.792 -22.853 1.00 81.12 223 ARG A O 1
ATOM 1775 N N . ASN A 1 224 ? 10.472 -7.157 -22.273 1.00 88.88 224 ASN A N 1
ATOM 1776 C CA . ASN A 1 224 ? 11.661 -7.962 -22.037 1.00 88.88 224 ASN A CA 1
ATOM 1777 C C . ASN A 1 224 ? 12.244 -7.658 -20.663 1.00 88.88 224 ASN A C 1
ATOM 1779 O O . ASN A 1 224 ? 12.071 -6.553 -20.155 1.00 88.88 224 ASN A O 1
ATOM 1783 N N . TYR A 1 22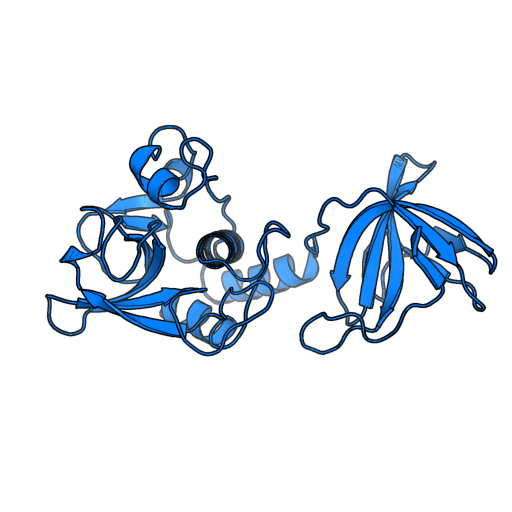5 ? 12.987 -8.610 -20.106 1.00 90.38 225 TYR A N 1
ATOM 1784 C CA . TYR A 1 225 ? 13.575 -8.509 -18.776 1.00 90.38 225 TYR A CA 1
ATOM 1785 C C . TYR A 1 225 ? 15.044 -8.923 -18.808 1.00 90.38 225 TYR A C 1
ATOM 1787 O O . TYR A 1 225 ? 15.387 -9.971 -19.355 1.00 90.38 225 TYR A O 1
ATOM 1795 N N . MET A 1 226 ? 15.920 -8.111 -18.225 1.00 96.62 226 MET A N 1
ATOM 1796 C CA . MET A 1 226 ? 17.352 -8.389 -18.123 1.00 96.62 226 MET A CA 1
ATOM 1797 C C . MET A 1 226 ? 17.784 -8.307 -16.660 1.00 96.62 226 MET A C 1
ATOM 1799 O O . MET A 1 226 ? 17.597 -7.274 -16.023 1.00 96.62 226 MET A O 1
ATOM 1803 N N . ALA A 1 227 ? 18.362 -9.384 -16.128 1.00 95.25 227 ALA A N 1
ATOM 1804 C CA . ALA A 1 227 ? 18.940 -9.382 -14.788 1.00 95.25 227 ALA A CA 1
ATOM 1805 C C . ALA A 1 227 ? 20.281 -8.635 -14.807 1.00 95.25 227 ALA A C 1
ATOM 1807 O O . ALA A 1 227 ? 21.173 -8.993 -15.571 1.00 95.25 227 ALA A O 1
ATOM 1808 N N . ILE A 1 228 ? 20.425 -7.614 -13.966 1.00 95.69 228 ILE A N 1
ATOM 1809 C CA . ILE A 1 228 ? 21.612 -6.746 -13.913 1.00 95.69 228 ILE A CA 1
ATOM 1810 C C . ILE A 1 228 ? 22.456 -6.956 -12.654 1.00 95.69 228 ILE A C 1
ATOM 1812 O O . ILE A 1 228 ? 23.463 -6.279 -12.473 1.00 95.69 228 ILE A O 1
ATOM 1816 N N . GLY A 1 229 ? 22.061 -7.870 -11.771 1.00 91.94 229 GLY A N 1
ATOM 1817 C CA . GLY A 1 229 ? 22.831 -8.205 -10.579 1.00 91.94 229 GLY A CA 1
ATOM 1818 C C . GLY A 1 229 ? 22.019 -8.964 -9.530 1.00 91.94 229 GLY A C 1
ATOM 1819 O O . GLY A 1 229 ? 20.789 -8.915 -9.569 1.00 91.94 229 GLY A O 1
ATOM 1820 N N . PRO A 1 230 ? 22.675 -9.676 -8.603 1.00 84.12 230 PRO A N 1
ATOM 1821 C CA . PRO A 1 230 ? 22.023 -10.354 -7.491 1.00 84.12 230 PRO A CA 1
ATOM 1822 C C . PRO A 1 230 ? 21.464 -9.367 -6.458 1.00 84.12 230 PRO A C 1
ATOM 1824 O O . PRO A 1 230 ? 21.912 -8.220 -6.342 1.00 84.12 230 PRO A O 1
ATOM 1827 N N . THR A 1 231 ? 20.500 -9.843 -5.676 1.00 72.69 231 THR A N 1
ATOM 1828 C CA . THR A 1 231 ? 19.978 -9.149 -4.498 1.00 72.69 231 THR A CA 1
ATOM 1829 C C . THR A 1 231 ? 20.119 -9.992 -3.236 1.00 72.69 231 THR A C 1
ATOM 1831 O O . THR A 1 231 ? 20.211 -11.216 -3.311 1.00 72.69 231 THR A O 1
ATOM 1834 N N . ASP A 1 232 ? 20.139 -9.348 -2.071 1.00 69.25 232 ASP A N 1
ATOM 1835 C CA . ASP A 1 232 ? 19.967 -10.033 -0.787 1.00 69.25 232 ASP A CA 1
ATOM 1836 C C . ASP A 1 232 ? 18.497 -10.450 -0.563 1.00 69.25 232 ASP A C 1
ATOM 1838 O O . ASP A 1 232 ? 17.621 -10.174 -1.389 1.00 69.25 232 ASP A O 1
ATOM 1842 N N . GLU A 1 233 ? 18.218 -11.125 0.559 1.00 54.38 233 GLU A N 1
ATOM 1843 C CA . GLU A 1 233 ? 16.856 -11.531 0.951 1.00 54.38 233 GLU A CA 1
ATOM 1844 C C . GLU A 1 233 ? 15.904 -10.334 1.136 1.00 54.38 233 GLU A C 1
ATOM 1846 O O . GLU A 1 233 ? 14.691 -10.497 1.043 1.00 54.38 233 GLU A O 1
ATOM 1851 N N . ALA A 1 234 ? 16.443 -9.127 1.344 1.00 47.66 234 ALA A N 1
ATOM 1852 C CA . ALA A 1 234 ? 15.691 -7.880 1.452 1.00 47.66 234 ALA A CA 1
ATOM 1853 C C . ALA A 1 234 ? 15.502 -7.164 0.095 1.00 47.66 234 ALA A C 1
ATOM 1855 O O . ALA A 1 234 ? 14.913 -6.087 0.038 1.00 47.66 234 ALA A O 1
ATOM 1856 N N . GLY A 1 235 ? 15.989 -7.741 -1.011 1.00 52.62 235 GLY A N 1
ATOM 1857 C CA . GLY A 1 235 ? 15.851 -7.192 -2.361 1.00 52.62 235 GLY A CA 1
ATOM 1858 C C . GLY A 1 235 ? 16.817 -6.047 -2.703 1.00 52.62 235 GLY A C 1
ATOM 1859 O O . GLY A 1 235 ? 16.704 -5.444 -3.785 1.00 52.62 235 GLY A O 1
ATOM 1860 N N . ASN A 1 236 ? 17.791 -5.763 -1.832 1.00 64.50 236 ASN A N 1
ATOM 1861 C CA . ASN A 1 236 ? 18.853 -4.798 -2.099 1.00 64.50 236 ASN A CA 1
ATOM 1862 C C . ASN A 1 236 ? 19.852 -5.398 -3.074 1.00 64.50 236 ASN A C 1
ATOM 1864 O O . ASN A 1 236 ? 20.276 -6.541 -2.923 1.00 64.50 236 ASN A O 1
ATOM 1868 N N . ARG A 1 237 ? 20.270 -4.614 -4.067 1.00 79.88 237 ARG A N 1
ATOM 1869 C CA . ARG A 1 237 ? 21.284 -5.055 -5.025 1.00 79.88 237 ARG A CA 1
ATOM 1870 C C . ARG A 1 237 ? 22.636 -5.188 -4.323 1.00 79.88 237 ARG A C 1
ATOM 1872 O O . ARG A 1 237 ? 23.160 -4.198 -3.820 1.00 79.88 237 ARG A O 1
ATOM 1879 N N . THR A 1 238 ? 23.200 -6.391 -4.331 1.00 75.19 238 THR A N 1
ATOM 1880 C CA . THR A 1 238 ? 24.496 -6.692 -3.700 1.00 75.19 238 THR A CA 1
ATOM 1881 C C . THR A 1 238 ? 25.664 -6.580 -4.674 1.00 75.19 238 THR A C 1
ATOM 1883 O O . THR A 1 238 ? 26.798 -6.393 -4.242 1.00 75.19 238 THR A O 1
ATOM 1886 N N . ASP A 1 239 ? 25.389 -6.642 -5.978 1.00 90.81 239 ASP A N 1
ATOM 1887 C CA . ASP A 1 239 ? 26.371 -6.469 -7.049 1.00 90.81 239 ASP A CA 1
ATOM 1888 C C . ASP A 1 239 ? 25.695 -5.948 -8.334 1.00 90.81 239 ASP A C 1
ATOM 1890 O O . ASP A 1 239 ? 24.482 -6.081 -8.501 1.00 90.81 239 ASP A O 1
ATOM 1894 N N . LEU A 1 240 ? 26.460 -5.328 -9.234 1.00 92.50 240 LEU A N 1
ATOM 1895 C CA . LEU A 1 240 ? 25.986 -4.794 -10.512 1.00 92.50 240 LEU A CA 1
ATOM 1896 C C . LEU A 1 240 ? 26.880 -5.295 -11.648 1.00 92.50 240 LEU A C 1
ATOM 1898 O O . LEU A 1 240 ? 28.062 -4.976 -11.712 1.00 92.50 240 LEU A O 1
ATOM 1902 N N . TRP A 1 241 ? 26.294 -6.010 -12.604 1.00 95.69 241 TRP A N 1
ATOM 1903 C CA . TRP A 1 241 ? 27.007 -6.640 -13.723 1.00 95.69 241 TRP A CA 1
ATOM 1904 C C . TRP A 1 241 ? 27.300 -5.686 -14.893 1.00 95.69 241 TRP A C 1
ATOM 1906 O O . TRP A 1 241 ? 27.409 -6.107 -16.045 1.00 95.69 241 TRP A O 1
ATOM 1916 N N . GLY A 1 242 ? 27.390 -4.386 -14.621 1.00 95.31 242 GLY A N 1
ATOM 1917 C CA . GLY A 1 242 ? 27.566 -3.346 -15.630 1.00 95.31 242 GLY A CA 1
ATOM 1918 C C . GLY A 1 242 ? 27.555 -1.941 -15.036 1.00 95.31 242 GLY A C 1
ATOM 1919 O O . GLY A 1 242 ? 27.881 -1.745 -13.867 1.00 95.31 242 GLY A O 1
ATOM 1920 N N . MET A 1 243 ? 27.175 -0.954 -15.844 1.00 93.81 243 MET A N 1
ATOM 1921 C CA . MET A 1 243 ? 27.081 0.452 -15.432 1.00 93.81 243 MET A CA 1
ATOM 1922 C C . MET A 1 243 ? 25.696 1.017 -15.740 1.00 93.81 243 MET A C 1
ATOM 1924 O O . MET A 1 243 ? 25.122 0.702 -16.780 1.00 93.81 243 MET A O 1
ATOM 1928 N N . LEU A 1 244 ? 25.179 1.849 -14.835 1.00 90.56 244 LEU A N 1
ATOM 1929 C CA . LEU A 1 244 ? 23.933 2.596 -15.006 1.00 90.56 244 LEU A CA 1
ATOM 1930 C C . LEU A 1 244 ? 24.254 4.072 -15.242 1.00 90.56 244 LEU A C 1
ATOM 1932 O O . LEU A 1 244 ? 25.016 4.655 -14.468 1.00 90.56 244 LEU A O 1
ATOM 1936 N N . GLU A 1 245 ? 23.680 4.630 -16.304 1.00 87.44 245 GLU A N 1
ATOM 1937 C CA . GLU A 1 245 ? 23.802 6.027 -16.737 1.00 87.44 245 GLU A CA 1
ATOM 1938 C C . GLU A 1 245 ? 22.427 6.699 -16.807 1.00 87.44 245 GLU A C 1
ATOM 1940 O O . GLU A 1 245 ? 21.469 6.047 -17.297 1.00 87.44 245 GLU A O 1
#

pLDDT: mean 81.67, std 17.44, range [33.09, 98.69]

Sequence (245 aa):
MDKIQLFQNEVLGYGFDIDGSYGWQCWDGYAKYCIWLGVSFANCTDSGWVKDLWEQRYNNGILDYFDEVEKLEGSEVCIFTENEWTPVSHVAIFVSDIDGNQGWFLGQNQGGEAGPNGGGAFNLMAFPYSALYPTAFRPKGEPLPKEELKEIVTEVMESHEVPFFPEEATFTVGDSPINVRRYPDLTGEIVATYQPGEKVHYDSKGTNAGYRWISYVGASGNRNYMAIGPTDEAGNRTDLWGMLE

Secondary structure (DSSP, 8-state):
--HHHHHHHHHTT----SSSSSSS-HHHHHHHHHHHTT-------SSSSTTHHHHTTTTSSHHHHEEEESS--SS-EEEEPSSSS-BTBEEEEEEEESSSSEEEEEESSSSSSB-GGG-B--EEEEEEGGGB-S-EEEESSPPPPHHHHHHHHHHHHHH-----EEEEEEEEE-SS-EEEESSSSSSSPEEEEEPTT-EEEEEEEEEETTEEEEEEE-TTSSEEEEEEEEB-TT--B---SEEE-

InterPro domains:
  IPR003646 SH3-like domain, bacterial-type [PF08460] (166-228)
  IPR003646 SH3-like domain, bacterial-type [PS51781] (166-235)
  IPR003646 SH3-like domain, bacterial-type [SM00287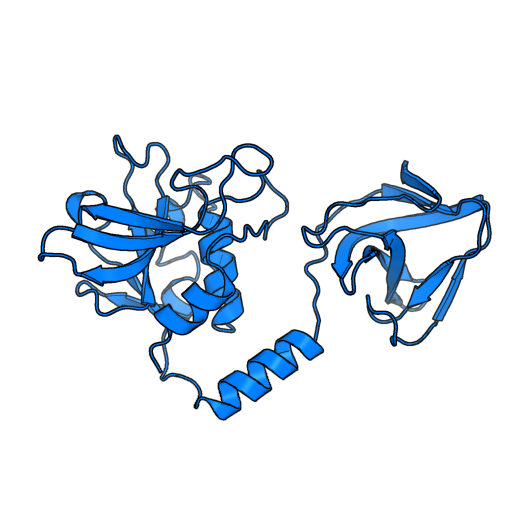] (168-234)

Organism: Streptococcus parasanguinis (NCBI:txid1318)

Foldseek 3Di:
DAPQVVVCVVFAQAADDQQVPLGRAQVRFVQVLCVLVVHGDFAQDPLRFPVCCVVVVVPRCLVVFWDKAQDDDFQWWWKFDCDPQAPRIGIFTFHADDDVFKGKTWTKQNDDDADPNRIGTTHIDIDTPVRTDSITTHGDDDDDPPVVSVVVVVVSVVVDPFPWHFDWWKWAAAQAKWFKFLHQEPPGDTDDIDHHGDMDTFTTWGADPQFIWTWDQDPVRGIIIITQAGHDPSRHGPDGRTDID

Radius of gyration: 20.22 Å; chains: 1; bounding box: 51×40×57 Å